Protein AF-A0A2V8NSU7-F1 (afdb_monomer)

Secondary structure (DSSP, 8-state):
-PPP--BB-TT-EEEEEEETTEEEEEEE-TTT--EEEE-HHHHHHHHT-BSSS-HHHHHHHHHHHHTS---HHHHHHHHHHHHHTT-BPPTT-SS--------S----TT----TT--THHHHHHHHHHHGGGGSHHHHHHHHHHHHHHHHHHHHTHHHHHHHHHHHTSGGGHHHHHHHHHHHHHHHHHHHHHHHHHTT-------------

Sequence (212 aa):
MAGFLPKLRSDLMVSRHETAHGSSFVIKEPGSGNFFRLGEAEHFIVQQFDGKTPIDIVRKRVEEKFEAELSKETLDAFIEQLQKRDLLESEGHKEKKTKRPQHRISGNLLYIRFKAIDPTRLFDRLSPRLGFFFTPSFVVLSASLILFAIGITVAYWNEFLMDLSRLYRLSAVPVFMMIVFLVVAAHECAHGLTCRHFNGEVHEIGFMLIYF

Mean predicted aligned error: 15.71 Å

pLDDT: mean 71.51, std 16.71, range [25.77, 95.62]

Structure (mmCIF, N/CA/C/O backbone):
data_AF-A0A2V8NSU7-F1
#
_entry.id   AF-A0A2V8NSU7-F1
#
loop_
_atom_site.group_PDB
_atom_site.id
_atom_site.type_symbol
_atom_site.label_atom_id
_atom_site.label_alt_id
_atom_site.label_comp_id
_atom_site.label_asym_id
_atom_site.label_entity_id
_atom_site.label_seq_id
_atom_site.pdbx_PDB_ins_code
_atom_site.Cartn_x
_atom_site.Cartn_y
_atom_site.Cartn_z
_atom_site.occupancy
_atom_site.B_iso_or_equiv
_atom_site.auth_seq_id
_atom_site.auth_comp_id
_atom_site.auth_asym_id
_atom_site.auth_atom_id
_atom_site.pdbx_PDB_model_num
ATOM 1 N N . MET A 1 1 ? -21.624 3.320 42.065 1.00 39.03 1 MET A N 1
ATOM 2 C CA . MET A 1 1 ? -20.433 3.672 41.267 1.00 39.03 1 MET A CA 1
ATOM 3 C C . MET A 1 1 ? -20.865 3.689 39.819 1.00 39.03 1 MET A C 1
ATOM 5 O O . MET A 1 1 ? -21.423 2.695 39.375 1.00 39.03 1 MET A O 1
ATOM 9 N N . ALA A 1 2 ? -20.780 4.847 39.165 1.00 42.88 2 ALA A N 1
ATOM 10 C CA . ALA A 1 2 ? -21.314 5.048 37.822 1.00 42.88 2 ALA A CA 1
ATOM 11 C C . ALA A 1 2 ? -20.645 4.065 36.853 1.00 42.88 2 ALA A C 1
ATOM 13 O O . ALA A 1 2 ? -19.422 4.052 36.740 1.00 42.88 2 ALA A O 1
ATOM 14 N N . GLY A 1 3 ? -21.444 3.197 36.228 1.00 58.88 3 GLY A N 1
ATOM 15 C CA . GLY A 1 3 ? -20.944 2.237 35.255 1.00 58.88 3 GLY A CA 1
ATOM 16 C C . GLY A 1 3 ? -20.351 2.995 34.078 1.00 58.88 3 GLY A C 1
ATOM 17 O O . GLY A 1 3 ? -21.039 3.806 33.466 1.00 58.88 3 GLY A O 1
ATOM 18 N N . PHE A 1 4 ? -19.074 2.766 33.789 1.00 71.25 4 PHE A N 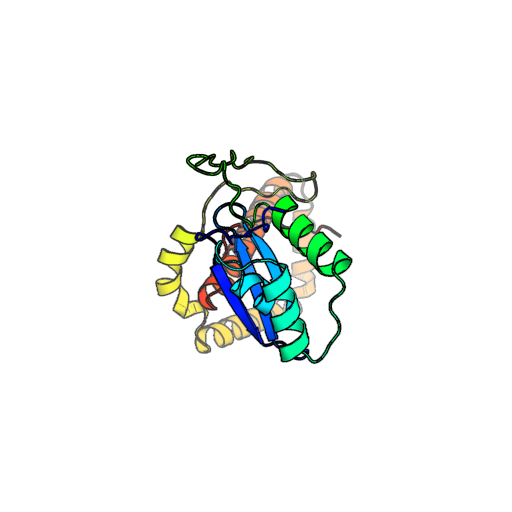1
ATOM 19 C CA . PHE A 1 4 ? -18.474 3.260 32.560 1.00 71.25 4 PHE A CA 1
ATOM 20 C C . PHE A 1 4 ? -19.164 2.556 31.385 1.00 71.25 4 PHE A C 1
ATOM 22 O O . PHE A 1 4 ? -19.176 1.324 31.319 1.00 71.25 4 PHE A O 1
ATOM 29 N N . LEU A 1 5 ? -19.790 3.346 30.511 1.00 78.12 5 LEU A N 1
ATOM 30 C CA . LEU A 1 5 ? -20.540 2.887 29.344 1.00 78.12 5 LEU A CA 1
ATOM 31 C C . LEU A 1 5 ? -19.738 3.233 28.083 1.00 78.12 5 LEU A C 1
ATOM 33 O O . LEU A 1 5 ? -19.965 4.285 27.481 1.00 78.12 5 LEU A O 1
ATOM 37 N N . PRO A 1 6 ? -18.757 2.402 27.691 1.00 79.25 6 PRO A N 1
ATOM 38 C CA . PRO A 1 6 ? -17.985 2.653 26.486 1.00 79.25 6 PRO A CA 1
ATOM 39 C C . PRO A 1 6 ? -18.889 2.572 25.258 1.00 79.25 6 PRO A C 1
ATOM 41 O O . PRO A 1 6 ? -19.675 1.633 25.102 1.00 79.25 6 PRO A O 1
ATOM 44 N N . LYS A 1 7 ? -18.734 3.539 24.357 1.00 82.31 7 LYS A N 1
ATOM 45 C CA . LYS A 1 7 ? -19.354 3.512 23.037 1.00 82.31 7 LYS A CA 1
ATOM 46 C C . LYS A 1 7 ? -18.279 3.589 21.967 1.00 82.31 7 LYS A C 1
ATOM 48 O O . LYS A 1 7 ? -17.451 4.497 21.990 1.00 82.31 7 LYS A O 1
ATOM 53 N N . LEU A 1 8 ? -18.273 2.638 21.041 1.00 83.44 8 LEU A N 1
ATOM 54 C CA . LEU A 1 8 ? -17.393 2.687 19.880 1.00 83.44 8 LEU A CA 1
ATOM 55 C C . LEU A 1 8 ? -17.844 3.810 18.938 1.00 83.44 8 LEU A C 1
ATOM 57 O O . LEU A 1 8 ? -19.044 3.996 18.721 1.00 83.44 8 LEU A O 1
ATOM 61 N N . ARG A 1 9 ? -16.891 4.545 18.358 1.00 79.81 9 ARG A N 1
ATOM 62 C CA . ARG A 1 9 ? -17.211 5.571 17.361 1.00 79.81 9 ARG A CA 1
ATOM 63 C C . ARG A 1 9 ? -17.914 4.970 16.145 1.00 79.81 9 ARG A C 1
ATOM 65 O O . ARG A 1 9 ? -17.460 3.986 15.565 1.00 79.81 9 ARG A O 1
ATOM 72 N N . SER A 1 10 ? -19.000 5.613 15.722 1.00 74.12 10 SER A N 1
ATOM 73 C CA . SER A 1 10 ? -19.838 5.143 14.613 1.00 74.12 10 SER A CA 1
ATOM 74 C C . SER A 1 10 ? -19.229 5.330 13.218 1.00 74.12 10 SER A C 1
ATOM 76 O O . SER A 1 10 ? -19.795 4.839 12.248 1.00 74.12 10 SER A O 1
ATOM 78 N N . ASP A 1 11 ? -18.134 6.083 13.083 1.00 71.88 11 ASP A N 1
ATOM 79 C CA . ASP A 1 11 ? -17.478 6.332 11.794 1.00 71.88 11 ASP A CA 1
ATOM 80 C C . ASP A 1 11 ? -16.455 5.252 11.406 1.00 71.88 11 ASP A C 1
ATOM 82 O O . ASP A 1 11 ? -15.994 5.227 10.268 1.00 71.88 11 ASP A O 1
ATOM 86 N N . LEU A 1 12 ? -16.115 4.336 12.314 1.00 78.12 12 LEU A N 1
ATOM 87 C CA . LEU A 1 12 ? -15.109 3.301 12.086 1.00 78.12 12 LEU A CA 1
ATOM 88 C C . LEU A 1 12 ? -15.605 2.206 11.127 1.00 78.12 12 LEU A C 1
ATOM 90 O O . LEU A 1 12 ? -16.712 1.688 11.262 1.00 78.12 12 LEU A O 1
ATOM 94 N N . MET A 1 13 ? -14.752 1.807 10.180 1.00 74.50 13 MET A N 1
ATOM 95 C CA . MET A 1 13 ? -15.027 0.687 9.273 1.00 74.50 13 MET A CA 1
ATOM 96 C C . MET A 1 13 ? -14.370 -0.585 9.806 1.00 74.50 13 MET A C 1
ATOM 98 O O . MET A 1 13 ? -13.163 -0.593 10.043 1.00 74.50 13 MET A O 1
ATOM 102 N N . VAL A 1 14 ? -15.137 -1.664 9.964 1.00 79.19 14 VAL A N 1
ATOM 103 C CA . VAL A 1 14 ? -14.635 -2.959 10.451 1.00 79.19 14 VAL A CA 1
ATOM 104 C C . VAL A 1 14 ? -14.672 -3.980 9.316 1.00 79.19 14 VAL A C 1
ATOM 106 O O . VAL A 1 14 ? -15.729 -4.222 8.739 1.00 79.19 14 VAL A O 1
ATOM 109 N N . SER A 1 15 ? -13.526 -4.586 9.003 1.00 78.06 15 SER A N 1
ATOM 110 C CA . SER A 1 15 ? -13.399 -5.657 8.006 1.00 78.06 15 SER A CA 1
ATOM 111 C C . SER A 1 15 ? -12.930 -6.954 8.660 1.00 78.06 15 SER A C 1
ATOM 113 O O . SER A 1 15 ? -12.034 -6.938 9.507 1.00 78.06 15 SER A O 1
ATOM 115 N N . ARG A 1 16 ? -13.504 -8.091 8.256 1.00 80.69 16 ARG A N 1
ATOM 116 C CA . ARG A 1 16 ? -13.070 -9.423 8.698 1.00 80.69 16 ARG A CA 1
ATOM 117 C C . ARG A 1 16 ? -12.041 -9.980 7.717 1.00 80.69 16 ARG A C 1
ATOM 119 O O . ARG A 1 16 ? -12.299 -10.043 6.522 1.00 80.69 16 ARG A O 1
ATOM 126 N N . HIS A 1 17 ? -10.896 -10.404 8.236 1.00 74.88 17 HIS A N 1
ATOM 127 C CA . HIS A 1 17 ? -9.813 -11.027 7.484 1.00 74.88 17 HIS A CA 1
ATOM 128 C C . HIS A 1 17 ? -9.572 -12.437 8.022 1.00 74.88 17 HIS A C 1
ATOM 130 O O . HIS A 1 17 ? -9.145 -12.621 9.167 1.00 74.88 17 HIS A O 1
ATOM 136 N N . GLU A 1 18 ? -9.834 -13.438 7.187 1.00 73.81 18 GLU A N 1
ATOM 137 C CA . GLU A 1 18 ? -9.479 -14.822 7.486 1.00 73.81 18 GLU A CA 1
ATOM 138 C C . GLU A 1 18 ? -7.995 -15.036 7.183 1.00 73.81 18 GLU A C 1
ATOM 140 O O . GLU A 1 18 ? -7.521 -14.807 6.072 1.00 73.81 18 GLU A O 1
ATOM 145 N N . THR A 1 19 ? -7.243 -15.433 8.205 1.00 65.06 19 THR A N 1
ATOM 146 C CA . THR A 1 19 ? -5.825 -15.784 8.096 1.00 65.06 19 THR A CA 1
ATOM 147 C C . THR A 1 19 ? -5.630 -17.256 8.438 1.00 65.06 19 THR A C 1
ATOM 149 O O . THR A 1 19 ? -6.430 -17.836 9.167 1.00 65.06 19 THR A O 1
ATOM 152 N N . ALA A 1 20 ? -4.523 -17.854 7.984 1.00 61.69 20 ALA A N 1
ATOM 153 C CA . ALA A 1 20 ? -4.171 -19.247 8.294 1.00 61.69 20 ALA A CA 1
ATOM 154 C C . ALA A 1 20 ? -4.070 -19.548 9.808 1.00 61.69 20 ALA A C 1
ATOM 156 O O . ALA A 1 20 ? -4.141 -20.702 10.213 1.00 61.69 20 ALA A O 1
ATOM 157 N N . HIS A 1 21 ? -3.930 -18.510 10.642 1.00 60.22 21 HIS A N 1
ATOM 158 C CA . HIS A 1 21 ? -3.861 -18.591 12.105 1.00 60.22 21 HIS A CA 1
ATOM 159 C C . HIS A 1 21 ? -5.169 -18.190 12.818 1.00 60.22 21 HIS A C 1
ATOM 161 O O . HIS A 1 21 ? -5.162 -18.020 14.033 1.00 60.22 21 HIS A O 1
ATOM 167 N N . GLY A 1 22 ? -6.276 -18.003 12.086 1.00 68.00 22 GLY A N 1
ATOM 168 C CA . GLY A 1 22 ? -7.586 -17.650 12.646 1.00 68.00 22 GLY A CA 1
ATOM 169 C C . GLY A 1 22 ? -8.220 -16.394 12.039 1.00 68.00 22 GLY A C 1
ATOM 170 O O . GLY A 1 22 ? -7.652 -15.730 11.163 1.00 68.00 22 GLY A O 1
ATOM 171 N N . SER A 1 23 ? -9.428 -16.072 12.511 1.00 75.69 23 SER A N 1
ATOM 172 C CA . SER A 1 23 ? -10.151 -14.850 12.135 1.00 75.69 23 SER A CA 1
ATOM 173 C C . SER A 1 23 ? -9.533 -13.634 12.823 1.00 75.69 23 SER A C 1
ATOM 175 O O . SER A 1 23 ? -9.429 -13.594 14.046 1.00 75.69 23 SER A O 1
ATOM 177 N N . SER A 1 24 ? -9.156 -12.620 12.047 1.00 80.25 24 SER A N 1
ATOM 178 C CA . SER A 1 24 ? -8.736 -11.322 12.579 1.00 80.25 24 SER A CA 1
ATOM 179 C C . SER A 1 24 ? -9.609 -10.204 12.025 1.00 80.25 24 SER A C 1
ATOM 181 O O . SER A 1 24 ? -10.045 -10.256 10.877 1.00 80.25 24 SER A O 1
ATOM 183 N N . PHE A 1 25 ? -9.890 -9.199 12.844 1.00 82.00 25 PHE A N 1
ATOM 184 C CA . PHE A 1 25 ? -10.727 -8.064 12.471 1.00 82.00 25 PHE A CA 1
ATOM 185 C C . PHE A 1 25 ? -9.857 -6.822 12.350 1.00 82.00 25 PHE A C 1
ATOM 187 O O . PHE A 1 25 ? -8.991 -6.584 13.185 1.00 82.00 25 PHE A O 1
ATOM 194 N N . VAL A 1 26 ? -10.051 -6.031 11.301 1.00 81.88 26 VAL A N 1
ATOM 195 C CA . VAL A 1 26 ? -9.296 -4.799 11.075 1.00 81.88 26 VAL A CA 1
ATOM 196 C C . VAL A 1 26 ? -10.255 -3.622 11.143 1.00 81.88 26 VAL A C 1
ATOM 198 O O . VAL A 1 26 ? -11.181 -3.525 10.339 1.00 81.88 26 VAL A O 1
ATOM 201 N N . ILE A 1 27 ? -10.025 -2.730 12.103 1.00 80.75 27 ILE A N 1
ATOM 202 C CA . ILE A 1 27 ? -10.714 -1.448 12.224 1.00 80.75 27 ILE A CA 1
ATOM 203 C C . ILE A 1 27 ? -9.900 -0.393 11.476 1.00 80.75 27 ILE A C 1
ATOM 205 O O . ILE A 1 27 ? -8.724 -0.177 11.777 1.00 80.75 27 ILE A O 1
ATOM 209 N N . LYS A 1 28 ? -10.529 0.275 10.511 1.00 74.06 28 LYS A N 1
ATOM 210 C CA . LYS A 1 28 ? -9.968 1.395 9.755 1.00 74.06 28 LYS A CA 1
ATOM 211 C C . LYS A 1 28 ? -10.593 2.699 10.247 1.00 74.06 28 LYS A C 1
ATOM 213 O O . LYS A 1 28 ? -11.814 2.859 10.204 1.00 74.06 28 LYS A O 1
ATOM 218 N N . GLU A 1 29 ? -9.752 3.637 10.679 1.00 74.25 29 GLU A N 1
ATOM 219 C CA . GLU A 1 29 ? -10.183 4.984 11.064 1.00 74.25 29 GLU A CA 1
ATOM 220 C C . GLU A 1 29 ? -10.258 5.899 9.820 1.00 74.25 29 GLU A C 1
ATOM 222 O O . GLU A 1 29 ? -9.239 6.114 9.143 1.00 74.25 29 GLU A O 1
ATOM 227 N N . PRO A 1 30 ? -11.431 6.475 9.492 1.00 58.72 30 PRO A N 1
ATOM 228 C CA . PRO A 1 30 ? -11.549 7.397 8.370 1.00 58.72 30 PRO A CA 1
ATOM 229 C C . PRO A 1 30 ? -10.772 8.693 8.631 1.00 58.72 30 PRO A C 1
ATOM 231 O O . PRO A 1 30 ? -10.989 9.392 9.616 1.00 58.72 30 PRO A O 1
ATOM 234 N N . GLY A 1 31 ? -9.878 9.057 7.712 1.00 59.25 31 GLY A N 1
ATOM 235 C CA . GLY A 1 31 ? -9.173 10.345 7.721 1.00 59.25 31 GLY A CA 1
ATOM 236 C C . GLY A 1 31 ? -7.756 10.326 8.305 1.00 59.25 31 GLY A C 1
ATOM 237 O O . GLY A 1 31 ? -6.924 11.102 7.828 1.00 59.25 31 GLY A O 1
ATOM 238 N N . SER A 1 32 ? -7.444 9.434 9.253 1.00 61.22 32 SER A N 1
ATOM 239 C CA . SER A 1 32 ? -6.067 9.228 9.738 1.00 61.22 32 SER A CA 1
ATOM 240 C C . SER A 1 32 ? -5.308 8.169 8.928 1.00 61.22 32 SER A C 1
ATOM 242 O O . SER A 1 32 ? -4.092 8.273 8.791 1.00 61.22 32 SER A O 1
ATOM 244 N N . GLY A 1 33 ? -6.023 7.190 8.354 1.00 60.19 33 GLY A N 1
ATOM 245 C CA . GLY A 1 33 ? -5.420 6.048 7.659 1.00 60.19 33 GLY A CA 1
ATOM 246 C C . GLY A 1 33 ? -4.830 4.998 8.605 1.00 60.19 33 GLY A C 1
ATOM 247 O O . GLY A 1 33 ? -4.114 4.109 8.153 1.00 60.19 33 GLY A O 1
ATOM 248 N N . ASN A 1 34 ? -5.111 5.091 9.908 1.00 67.19 34 ASN A N 1
ATOM 249 C CA . ASN A 1 34 ? -4.666 4.106 10.883 1.00 67.19 34 ASN A CA 1
ATOM 250 C C . ASN A 1 34 ? -5.504 2.827 10.785 1.00 67.19 34 ASN A C 1
ATOM 252 O O . ASN A 1 34 ? -6.733 2.871 10.681 1.00 67.19 34 ASN A O 1
ATOM 256 N N . PHE A 1 35 ? -4.816 1.691 10.881 1.00 74.88 35 PHE A N 1
ATOM 257 C CA . PHE A 1 35 ? -5.425 0.370 10.954 1.00 74.88 35 PHE A CA 1
ATOM 258 C C . PHE A 1 35 ? -5.161 -0.224 12.331 1.00 74.88 35 PHE A C 1
ATOM 260 O O . PHE A 1 35 ? -4.034 -0.193 12.831 1.00 74.88 35 PHE A O 1
ATOM 267 N N . PHE A 1 36 ? -6.199 -0.784 12.936 1.00 79.69 36 PHE A N 1
ATOM 268 C CA . PHE A 1 36 ? -6.091 -1.517 14.183 1.00 79.69 36 PHE A CA 1
ATOM 269 C C . PHE A 1 36 ? -6.538 -2.952 13.967 1.00 79.69 36 PHE A C 1
ATOM 271 O O . PHE A 1 36 ? -7.646 -3.191 13.496 1.00 79.69 36 PHE A O 1
ATOM 278 N N . ARG A 1 37 ? -5.658 -3.902 14.278 1.00 81.38 37 ARG A N 1
ATOM 279 C CA . ARG A 1 37 ? -5.965 -5.324 14.182 1.00 81.38 37 ARG A CA 1
ATOM 280 C C . ARG A 1 37 ? -6.437 -5.812 15.541 1.00 81.38 37 ARG A C 1
ATOM 282 O O . ARG A 1 37 ? -5.756 -5.590 16.533 1.00 81.38 37 ARG A O 1
ATOM 289 N N . LEU A 1 38 ? -7.573 -6.482 15.528 1.00 83.62 38 LEU A N 1
ATOM 290 C CA . LEU A 1 38 ? -8.210 -7.117 16.660 1.00 83.62 38 LEU A CA 1
ATOM 291 C C . LEU A 1 38 ? -8.237 -8.629 16.452 1.00 83.62 38 LEU A C 1
ATOM 293 O O . LEU A 1 38 ? -8.513 -9.119 15.348 1.00 83.62 38 LEU A O 1
ATOM 297 N N . GLY A 1 39 ? -7.984 -9.361 17.527 1.00 83.62 39 GLY A N 1
ATOM 298 C CA . GLY A 1 39 ? -8.333 -10.771 17.628 1.00 83.62 39 GLY A CA 1
ATOM 299 C C . GLY A 1 39 ? -9.845 -10.979 17.746 1.00 83.62 39 GLY A C 1
ATOM 300 O O . GLY A 1 39 ? -10.635 -10.037 17.830 1.00 83.62 39 GLY A O 1
ATOM 301 N N . GLU A 1 40 ? -10.263 -12.240 17.780 1.00 82.81 40 GLU A N 1
ATOM 302 C CA . GLU A 1 40 ? -11.678 -12.607 17.884 1.00 82.81 40 GLU A CA 1
ATOM 303 C C . GLU A 1 40 ? -12.308 -12.193 19.227 1.00 82.81 40 GLU A C 1
ATOM 305 O O . GLU A 1 40 ? -13.408 -11.635 19.246 1.00 82.81 40 GLU A O 1
ATOM 310 N N . ALA A 1 41 ? -11.590 -12.393 20.337 1.00 82.88 41 ALA A N 1
ATOM 311 C CA . ALA A 1 41 ? -12.038 -11.988 21.671 1.00 82.88 41 ALA A CA 1
ATOM 312 C C . ALA A 1 41 ? -12.150 -10.464 21.808 1.00 82.88 41 ALA A C 1
ATOM 314 O O . ALA A 1 41 ? -13.158 -9.946 22.287 1.00 82.88 41 ALA A O 1
ATOM 315 N N . GLU A 1 42 ? -11.153 -9.733 21.313 1.00 85.69 42 GLU A N 1
ATOM 316 C CA . GLU A 1 42 ? -11.137 -8.271 21.358 1.00 85.69 42 GLU A CA 1
ATOM 317 C C . GLU A 1 42 ? -12.242 -7.665 20.482 1.00 85.69 42 GLU A C 1
ATOM 319 O O . GLU A 1 42 ? -12.917 -6.719 20.887 1.00 85.69 42 GLU A O 1
ATOM 324 N N . HIS A 1 43 ? -12.486 -8.239 19.300 1.00 84.88 43 HIS A N 1
ATOM 325 C CA . HIS A 1 43 ? -13.604 -7.837 18.452 1.00 84.88 43 HIS A CA 1
ATOM 326 C C . HIS A 1 43 ? -14.954 -8.077 19.139 1.00 84.88 43 HIS A C 1
ATOM 328 O O . HIS A 1 43 ? -15.830 -7.217 19.075 1.00 84.88 43 HIS A O 1
ATOM 334 N N . PHE A 1 44 ? -15.119 -9.202 19.842 1.00 84.56 44 PHE A N 1
ATOM 335 C CA . PHE A 1 44 ? -16.343 -9.471 20.594 1.00 84.56 44 PHE A CA 1
ATOM 336 C C . PHE A 1 44 ? -16.576 -8.458 21.724 1.00 84.56 44 PHE A C 1
ATOM 338 O O . PHE A 1 44 ? -17.709 -8.023 21.911 1.00 84.56 44 PHE A O 1
ATOM 345 N N . ILE A 1 45 ? -15.520 -8.032 22.426 1.00 86.25 45 ILE A N 1
ATOM 346 C CA . ILE A 1 45 ? -15.593 -6.954 23.427 1.00 86.25 45 ILE A CA 1
ATOM 347 C C . ILE A 1 45 ? -16.066 -5.653 22.766 1.00 86.25 45 ILE A C 1
ATOM 349 O O . ILE A 1 45 ? -17.037 -5.042 23.210 1.00 86.25 45 ILE A O 1
ATOM 353 N N . VAL A 1 46 ? -15.415 -5.258 21.668 1.00 85.62 46 VAL A N 1
ATOM 354 C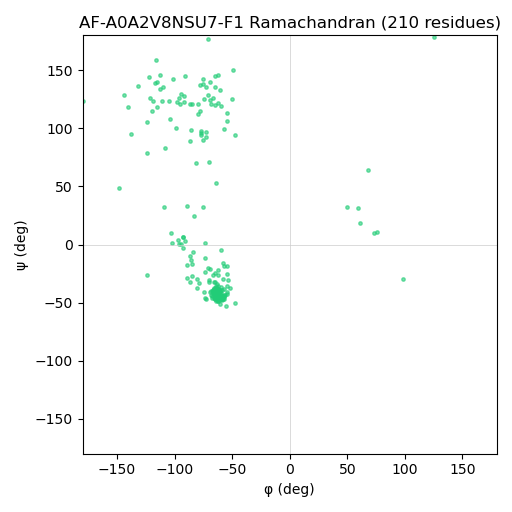 CA . VAL A 1 46 ? -15.705 -4.008 20.953 1.00 85.62 46 VAL A CA 1
ATOM 355 C C . VAL A 1 46 ? -17.132 -3.975 20.393 1.00 85.62 46 VAL A C 1
ATOM 357 O O . VAL A 1 46 ? -17.776 -2.928 20.431 1.00 85.62 46 VAL A O 1
ATOM 360 N N . GLN A 1 47 ? -17.672 -5.110 19.938 1.00 85.06 47 GLN A N 1
ATOM 361 C CA . GLN A 1 47 ? -19.064 -5.212 19.480 1.00 85.06 47 GLN A CA 1
ATOM 362 C C . GLN A 1 47 ? -20.100 -4.916 20.574 1.00 85.06 47 GLN A C 1
ATOM 364 O O . GLN A 1 47 ? -21.237 -4.575 20.253 1.00 85.06 47 GLN A O 1
ATOM 369 N N . GLN A 1 48 ? -19.731 -5.039 21.852 1.00 83.00 48 GLN A N 1
ATOM 370 C CA . GLN A 1 48 ? -20.620 -4.757 22.981 1.00 83.00 48 GLN A CA 1
ATOM 371 C C . GLN A 1 48 ? -20.511 -3.320 23.502 1.00 83.00 48 GLN A C 1
ATOM 373 O O . GLN A 1 48 ? -21.262 -2.941 24.398 1.00 83.00 48 GLN A O 1
ATOM 378 N N . PHE A 1 49 ? -19.607 -2.507 22.948 1.00 85.50 49 PHE A N 1
ATOM 379 C CA . PHE A 1 49 ? -19.443 -1.100 23.315 1.00 85.50 49 PHE A CA 1
ATOM 380 C C . PHE A 1 49 ? -20.479 -0.228 22.599 1.00 85.50 49 PHE A C 1
ATOM 382 O O . PHE A 1 49 ? -20.174 0.543 21.688 1.00 85.50 49 PHE A O 1
ATOM 389 N N . ASP A 1 50 ? -21.733 -0.374 23.020 1.00 79.88 50 ASP A N 1
ATOM 390 C CA . ASP A 1 50 ? -22.911 0.313 22.488 1.00 79.88 50 ASP A CA 1
ATOM 391 C C . ASP A 1 50 ? -23.304 1.576 23.281 1.00 79.88 50 ASP A C 1
ATOM 393 O O . ASP A 1 50 ? -24.288 2.243 22.947 1.00 79.88 50 ASP A O 1
ATOM 397 N N . GLY A 1 51 ? -22.551 1.918 24.333 1.00 78.88 51 GLY A N 1
ATOM 398 C CA . GLY A 1 51 ? -22.867 3.012 25.255 1.00 78.88 51 GLY A CA 1
ATOM 399 C C . GLY A 1 51 ? -24.022 2.717 26.217 1.00 78.88 51 GLY A C 1
ATOM 400 O O . GLY A 1 51 ? -24.493 3.627 26.892 1.00 78.88 51 GLY A O 1
ATOM 401 N N . LYS A 1 52 ? -24.504 1.469 26.283 1.0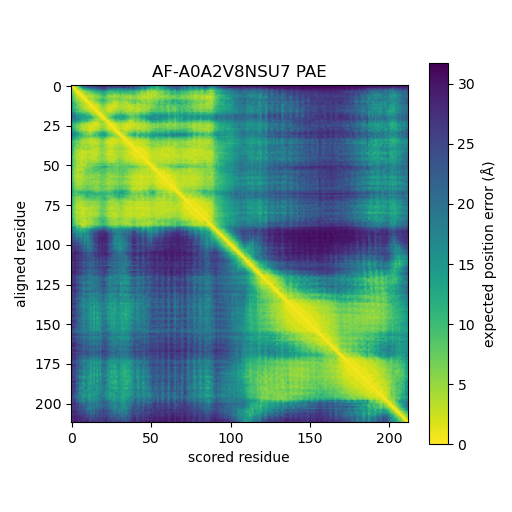0 80.25 52 LYS A N 1
ATOM 402 C CA . LYS A 1 52 ? -25.586 1.038 27.188 1.00 80.25 52 LYS A CA 1
ATOM 403 C C . LYS A 1 52 ? -25.175 -0.127 28.077 1.00 80.25 52 LYS A C 1
ATOM 405 O O . LYS A 1 52 ? -25.723 -0.277 29.167 1.00 80.25 52 LYS A O 1
ATOM 410 N N . THR A 1 53 ? -24.221 -0.936 27.630 1.00 80.88 53 THR A N 1
ATOM 411 C CA . THR A 1 53 ? -23.750 -2.114 28.356 1.00 80.88 53 THR A CA 1
ATOM 412 C C . THR A 1 53 ? -22.636 -1.739 29.347 1.00 80.88 53 THR A C 1
ATOM 414 O O . THR A 1 53 ? -21.588 -1.248 28.927 1.00 80.88 53 THR A O 1
ATOM 417 N N . PRO A 1 54 ? -22.811 -1.987 30.661 1.00 83.56 54 PRO A N 1
ATOM 418 C CA . PRO A 1 54 ? -21.748 -1.826 31.649 1.00 83.56 54 PRO A CA 1
ATOM 419 C C . PRO A 1 54 ? -20.600 -2.811 31.423 1.00 83.56 54 PRO A C 1
ATOM 421 O O . PRO A 1 54 ? -20.827 -3.978 31.095 1.00 83.56 54 PRO A O 1
ATOM 424 N N . ILE A 1 55 ? -19.377 -2.363 31.698 1.00 83.69 55 ILE A N 1
ATOM 425 C CA . ILE A 1 55 ? -18.149 -3.155 31.539 1.00 83.69 55 ILE A CA 1
ATOM 426 C C . ILE A 1 55 ? -18.177 -4.503 32.281 1.00 83.69 55 ILE A C 1
ATOM 428 O O . ILE A 1 55 ? -17.704 -5.506 31.752 1.00 83.69 55 ILE A O 1
ATOM 432 N N . ASP A 1 56 ? -18.805 -4.560 33.458 1.00 82.56 56 ASP A N 1
ATOM 433 C CA . ASP A 1 56 ? -18.921 -5.791 34.248 1.00 82.56 56 ASP A CA 1
ATOM 434 C C . ASP A 1 56 ? -19.777 -6.854 33.537 1.00 82.56 56 ASP A C 1
ATOM 436 O O . ASP A 1 56 ? -19.520 -8.051 33.656 1.00 82.56 56 ASP A O 1
ATOM 440 N N . ILE A 1 57 ? -20.784 -6.423 32.766 1.00 83.56 57 ILE A N 1
ATOM 441 C CA . ILE A 1 57 ? -21.612 -7.320 31.949 1.00 83.56 57 ILE A CA 1
ATOM 442 C C . ILE A 1 57 ? -20.829 -7.781 30.719 1.00 83.56 57 ILE A C 1
ATOM 444 O O . ILE A 1 57 ? -20.898 -8.957 30.365 1.00 83.56 57 ILE A O 1
ATOM 448 N N . VAL A 1 58 ? -20.068 -6.878 30.090 1.00 84.56 58 VAL A N 1
ATOM 449 C CA . VAL A 1 58 ? -19.212 -7.228 28.945 1.00 84.56 58 VAL A CA 1
ATOM 450 C C . VAL A 1 58 ? -18.208 -8.301 29.348 1.00 84.56 58 VAL A C 1
ATOM 452 O O . VAL A 1 58 ? -18.093 -9.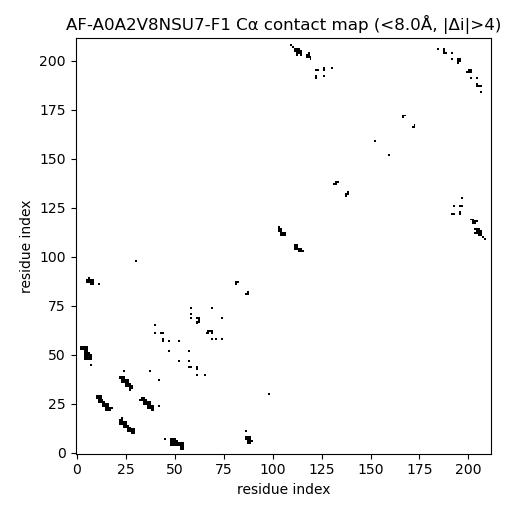314 28.665 1.00 84.56 58 VAL A O 1
ATOM 455 N N . ARG A 1 59 ? -17.550 -8.128 30.499 1.00 84.19 59 ARG A N 1
ATOM 456 C CA . ARG A 1 59 ? -16.605 -9.105 31.043 1.00 84.19 59 ARG A CA 1
ATOM 457 C C . ARG A 1 59 ? -17.241 -10.488 31.200 1.00 84.19 59 ARG A C 1
ATOM 459 O O . ARG A 1 59 ? -16.717 -11.444 30.640 1.00 84.19 59 ARG A O 1
ATOM 466 N N . LYS A 1 60 ? -18.392 -10.584 31.877 1.00 84.69 60 LYS A N 1
ATOM 467 C CA . LYS A 1 60 ? -19.096 -11.866 32.066 1.00 84.69 60 LYS A CA 1
ATOM 468 C C . LYS A 1 60 ? -19.435 -12.548 30.744 1.00 84.69 60 LYS A C 1
ATOM 470 O O . LYS A 1 60 ? -19.215 -13.741 30.593 1.00 84.69 60 LYS A O 1
ATOM 475 N N . ARG A 1 61 ? -19.917 -11.787 29.757 1.00 86.12 61 ARG A N 1
ATOM 476 C CA . ARG A 1 61 ? -20.252 -12.328 28.429 1.00 86.12 61 ARG A CA 1
ATOM 477 C C . ARG A 1 61 ? -19.028 -12.842 27.672 1.00 86.12 61 ARG A C 1
ATOM 479 O O . ARG A 1 61 ? -19.161 -13.751 26.859 1.00 86.12 61 ARG A O 1
ATOM 486 N N . VAL A 1 62 ? -17.860 -12.235 27.878 1.00 85.56 62 VAL A N 1
ATOM 487 C CA . VAL A 1 62 ? -16.601 -12.684 27.265 1.00 85.56 62 VAL A CA 1
ATOM 488 C C . VAL A 1 62 ? -16.120 -13.964 27.940 1.00 85.56 62 VAL A C 1
ATOM 490 O O . VAL A 1 62 ? -15.798 -14.916 27.235 1.00 85.56 62 VAL A O 1
ATOM 493 N N . GLU A 1 63 ? -16.145 -14.007 29.274 1.00 87.56 63 GLU A N 1
ATOM 494 C CA . GLU A 1 63 ? -15.795 -15.198 30.060 1.00 87.56 63 GLU A CA 1
ATOM 495 C C . GLU A 1 63 ? -16.696 -16.392 29.694 1.00 87.56 63 GLU A C 1
ATOM 497 O O . GLU A 1 63 ? -16.193 -17.482 29.440 1.00 87.56 63 GLU A O 1
ATOM 502 N N . GLU A 1 64 ? -18.011 -16.177 29.562 1.00 87.06 64 GLU A N 1
ATOM 503 C CA . GLU A 1 64 ? -18.973 -17.210 29.142 1.00 87.06 64 GLU A CA 1
ATOM 504 C C . GLU A 1 64 ? -18.746 -17.700 27.705 1.00 87.06 64 GLU A C 1
ATOM 506 O O . GLU A 1 64 ? -18.930 -18.879 27.421 1.00 87.06 64 GLU A O 1
ATOM 511 N N . LYS A 1 65 ? -18.369 -16.810 26.779 1.00 84.06 65 LYS A N 1
ATOM 512 C CA . LYS A 1 65 ? -18.227 -17.166 25.360 1.00 84.06 65 LYS A CA 1
ATOM 513 C C . LYS A 1 65 ? -16.904 -17.858 25.038 1.00 84.06 65 LYS A C 1
ATOM 515 O O . LYS A 1 65 ? -16.874 -18.713 24.157 1.00 84.06 65 LYS A O 1
ATOM 520 N N . PHE A 1 66 ? -15.816 -17.431 25.673 1.00 83.94 66 PHE A N 1
ATOM 521 C CA . PHE A 1 66 ? -14.469 -17.936 25.394 1.00 83.94 66 PHE A CA 1
ATOM 522 C C . PHE A 1 66 ? -13.978 -18.943 26.439 1.00 83.94 66 PHE A C 1
ATOM 524 O O . PHE A 1 66 ? -12.850 -19.412 26.314 1.00 83.94 66 PHE A O 1
ATOM 531 N N . GLU A 1 67 ? -14.803 -19.260 27.447 1.00 82.25 67 GLU A N 1
ATOM 532 C CA . GLU A 1 67 ? -14.483 -20.172 28.559 1.00 82.25 67 GLU A CA 1
ATOM 533 C C . GL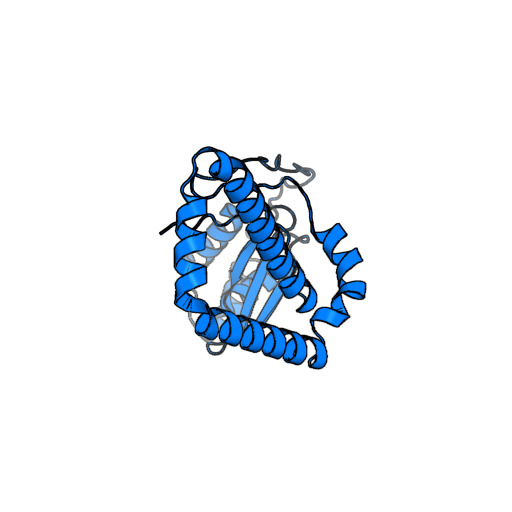U A 1 67 ? -13.133 -19.847 29.228 1.00 82.25 67 GLU A C 1
ATOM 535 O O . GLU A 1 67 ? -12.410 -20.722 29.700 1.00 82.25 67 GLU A O 1
ATOM 540 N N . ALA A 1 68 ? -12.775 -18.561 29.246 1.00 80.56 68 ALA A N 1
ATOM 541 C CA . ALA A 1 68 ? -11.485 -18.065 29.702 1.00 80.56 68 ALA A CA 1
ATOM 542 C C . ALA A 1 68 ? -11.683 -16.899 30.668 1.00 80.56 68 ALA A C 1
ATOM 544 O O . ALA A 1 68 ? -12.488 -16.003 30.416 1.00 80.56 68 ALA A O 1
ATOM 545 N N . GLU A 1 69 ? -10.923 -16.889 31.762 1.00 79.62 69 GLU A N 1
ATOM 546 C CA . GLU A 1 69 ? -10.972 -15.800 32.735 1.00 79.62 69 GLU A CA 1
ATOM 547 C C . GLU A 1 69 ? -10.386 -14.518 32.136 1.00 79.62 69 GLU A C 1
ATOM 549 O O . GLU A 1 69 ? -9.2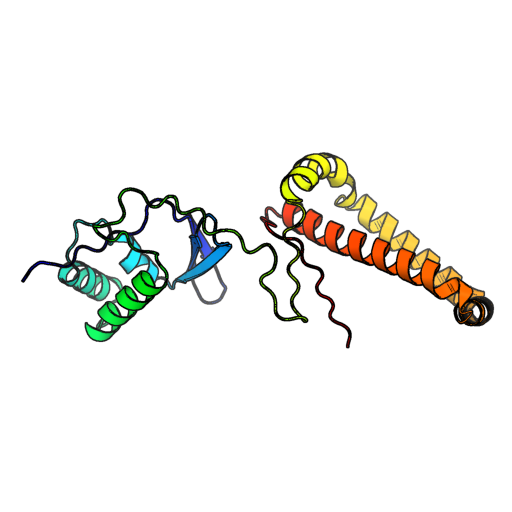36 -14.482 31.688 1.00 79.62 69 GLU A O 1
ATOM 554 N N . LEU A 1 70 ? -11.172 -13.440 32.154 1.00 80.56 70 LEU A N 1
ATOM 555 C CA . LEU A 1 70 ? -10.726 -12.123 31.725 1.00 80.56 70 LEU A CA 1
ATOM 556 C C . LEU A 1 70 ? -10.480 -11.260 32.961 1.00 80.56 70 LEU A C 1
ATOM 558 O O . LEU A 1 70 ? -11.419 -10.820 33.631 1.00 80.56 70 LEU A O 1
ATOM 562 N N . SER A 1 71 ? -9.207 -10.989 33.257 1.00 84.56 71 SER A N 1
ATOM 563 C CA . SER A 1 71 ? -8.863 -10.100 34.368 1.00 84.56 71 SER A CA 1
ATOM 564 C C . SER A 1 71 ? -9.415 -8.692 34.126 1.00 84.56 71 SER A C 1
ATOM 566 O O . SER A 1 71 ? -9.484 -8.207 32.988 1.00 84.56 71 SER A O 1
ATOM 568 N N . LYS A 1 72 ? -9.815 -8.020 35.209 1.00 82.62 72 LYS A N 1
ATOM 569 C CA . LYS A 1 72 ? -10.342 -6.655 35.123 1.00 82.62 72 LYS A CA 1
ATOM 570 C C . LYS A 1 72 ? -9.262 -5.701 34.611 1.00 82.62 72 LYS A C 1
ATOM 572 O O . LYS A 1 72 ? -9.541 -4.842 33.786 1.00 82.62 72 LYS A O 1
ATOM 577 N N . GLU A 1 73 ? -8.025 -5.929 35.030 1.00 83.00 73 GLU A N 1
ATOM 578 C CA . GLU A 1 73 ? -6.842 -5.169 34.649 1.00 83.00 73 GLU A CA 1
ATOM 579 C C . GLU A 1 73 ? -6.572 -5.267 33.142 1.00 83.00 73 GLU A C 1
ATOM 581 O O . GLU A 1 73 ? -6.270 -4.258 32.508 1.00 83.00 73 GLU A O 1
ATOM 586 N N . THR A 1 74 ? -6.722 -6.455 32.542 1.00 83.44 74 THR A N 1
ATOM 587 C CA . THR A 1 74 ? -6.579 -6.640 31.087 1.00 83.44 74 THR A CA 1
ATOM 588 C C . THR A 1 74 ? -7.663 -5.887 30.323 1.00 83.44 74 THR A C 1
ATOM 590 O O . THR A 1 74 ? -7.367 -5.246 29.313 1.00 83.44 74 THR A O 1
ATOM 593 N N . LEU A 1 75 ? -8.910 -5.938 30.800 1.00 84.50 75 LEU A N 1
ATOM 594 C CA . LEU A 1 75 ? -10.024 -5.245 30.157 1.00 84.50 75 LEU A CA 1
ATOM 595 C C . LEU A 1 75 ? -9.887 -3.719 30.271 1.00 84.50 75 LEU A C 1
ATOM 597 O O . LEU A 1 75 ? -10.066 -3.014 29.277 1.00 84.50 75 LEU A O 1
ATOM 601 N N . ASP A 1 76 ? -9.504 -3.219 31.444 1.00 85.06 76 ASP A N 1
ATOM 602 C CA . ASP A 1 76 ? -9.259 -1.795 31.682 1.00 85.06 76 ASP A CA 1
ATOM 603 C C . ASP A 1 76 ? -8.076 -1.293 30.833 1.00 85.06 76 ASP A C 1
ATOM 605 O O . ASP A 1 76 ? -8.187 -0.259 30.171 1.00 85.06 76 ASP A O 1
ATOM 609 N N . ALA A 1 77 ? -6.980 -2.060 30.749 1.00 85.19 77 ALA A N 1
ATOM 610 C CA . ALA A 1 77 ? -5.840 -1.739 29.888 1.00 85.19 77 ALA A CA 1
ATOM 611 C C . ALA A 1 77 ? -6.223 -1.716 28.399 1.00 85.19 77 ALA A C 1
ATOM 613 O O . ALA A 1 77 ? -5.772 -0.844 27.653 1.00 85.19 77 ALA A O 1
ATOM 614 N N . PHE A 1 78 ? -7.073 -2.645 27.953 1.00 85.31 78 PHE A N 1
ATOM 615 C CA . PHE A 1 78 ? -7.577 -2.664 26.580 1.00 85.31 78 PHE A CA 1
ATOM 616 C C . PHE A 1 78 ? -8.430 -1.425 26.276 1.00 85.31 78 PHE A C 1
ATOM 618 O O . PHE A 1 78 ? -8.235 -0.769 25.252 1.00 85.31 78 PHE A O 1
ATOM 625 N N . ILE A 1 79 ? -9.319 -1.034 27.191 1.00 84.56 79 ILE A N 1
ATOM 626 C CA . ILE A 1 79 ? -10.117 0.191 27.054 1.00 84.56 79 ILE A CA 1
ATOM 627 C C . ILE A 1 79 ? -9.222 1.427 27.020 1.00 84.56 79 ILE A C 1
ATOM 629 O O . ILE A 1 79 ? -9.418 2.291 26.165 1.00 84.56 79 ILE A O 1
ATOM 633 N N . GLU A 1 80 ? -8.211 1.504 27.883 1.00 83.94 80 GLU A N 1
ATOM 634 C CA . GLU A 1 80 ? -7.255 2.611 27.886 1.00 83.94 80 GLU A CA 1
ATOM 635 C C . GLU A 1 80 ? -6.501 2.705 26.547 1.00 83.94 80 GLU A C 1
ATOM 637 O O . GLU A 1 80 ? -6.300 3.801 26.017 1.00 83.94 80 GLU A O 1
ATOM 642 N N . GLN A 1 81 ? -6.134 1.568 25.942 1.00 83.62 81 GLN A N 1
ATOM 643 C CA . GLN A 1 81 ? -5.542 1.542 24.601 1.00 83.62 81 GLN A CA 1
ATOM 644 C C . GLN A 1 81 ? -6.502 2.072 23.530 1.00 83.62 81 GLN A C 1
ATOM 646 O O . GLN A 1 81 ? -6.072 2.833 22.659 1.00 83.62 81 GLN A O 1
ATOM 651 N N . LEU A 1 82 ? -7.788 1.713 23.591 1.00 83.75 82 LEU A N 1
ATOM 652 C CA . LEU A 1 82 ? -8.800 2.227 22.663 1.00 83.75 82 LEU A CA 1
ATOM 653 C C . LEU A 1 82 ? -9.037 3.734 22.851 1.00 83.75 82 LEU A C 1
ATOM 655 O O . LEU A 1 82 ? -9.156 4.455 21.860 1.00 83.75 82 LEU A O 1
ATOM 659 N N . GLN A 1 83 ? -9.042 4.229 24.093 1.00 81.88 83 GLN A N 1
ATOM 660 C CA . GLN A 1 83 ? -9.152 5.661 24.401 1.00 81.88 83 GLN A CA 1
ATOM 661 C C . GLN A 1 83 ? -7.932 6.446 23.909 1.00 81.88 83 GLN A C 1
ATOM 663 O O . GLN A 1 83 ? -8.088 7.469 23.247 1.00 81.88 83 GLN A O 1
ATOM 668 N N . LYS A 1 84 ? -6.711 5.950 24.161 1.00 79.25 84 LYS A N 1
ATOM 669 C CA . LYS A 1 84 ? -5.457 6.557 23.672 1.00 79.25 84 LYS A CA 1
ATOM 670 C C . LYS A 1 84 ? -5.416 6.670 22.148 1.00 79.25 84 LYS A C 1
ATOM 672 O O . LYS A 1 84 ? -4.770 7.572 21.616 1.00 79.25 84 LYS A O 1
ATOM 677 N N . ARG A 1 85 ? -6.090 5.753 21.452 1.00 74.31 85 ARG A N 1
ATOM 678 C CA . ARG A 1 85 ? -6.205 5.727 19.988 1.00 74.31 85 ARG A CA 1
ATOM 679 C C . ARG A 1 85 ? -7.446 6.444 19.453 1.00 74.31 85 ARG A C 1
ATOM 681 O O . ARG A 1 85 ? -7.667 6.390 18.251 1.00 74.31 85 ARG A O 1
ATOM 688 N N . ASP A 1 86 ? -8.208 7.126 20.310 1.00 76.38 86 ASP A N 1
ATOM 689 C CA . ASP A 1 86 ? -9.387 7.916 19.932 1.00 76.38 86 ASP A CA 1
ATOM 690 C C . ASP A 1 86 ? -10.483 7.077 19.239 1.00 76.38 86 ASP A C 1
ATOM 692 O O . ASP A 1 86 ? -11.193 7.563 18.361 1.00 76.38 86 ASP A O 1
ATOM 696 N N . LEU A 1 87 ? -10.602 5.789 19.600 1.00 81.00 87 LEU A N 1
ATOM 697 C CA . LEU A 1 87 ? -11.567 4.847 19.008 1.00 81.00 87 LEU A CA 1
ATOM 698 C C . LEU A 1 87 ? -12.924 4.827 19.739 1.00 81.00 87 LEU A C 1
ATOM 700 O O . LEU A 1 87 ? -13.916 4.360 19.178 1.00 81.00 87 LEU A O 1
ATOM 704 N N . LEU A 1 88 ? -12.987 5.341 20.971 1.00 81.00 88 LEU A N 1
ATOM 705 C CA . LEU A 1 88 ? -14.208 5.417 21.783 1.00 81.00 88 LEU A CA 1
ATOM 706 C C . LEU A 1 88 ? -14.805 6.830 21.755 1.00 81.00 88 LEU A C 1
ATOM 708 O O . LEU A 1 88 ? -14.078 7.820 21.791 1.00 81.00 88 LEU A O 1
ATOM 712 N N . GLU A 1 89 ? -16.133 6.934 21.729 1.00 74.19 89 GLU A N 1
ATOM 713 C CA . GLU A 1 89 ? -16.832 8.200 21.945 1.00 74.19 89 GLU A CA 1
ATOM 714 C C . GLU A 1 89 ? -16.644 8.637 23.405 1.00 74.19 89 GLU A C 1
ATOM 716 O O . GLU A 1 89 ? -17.020 7.930 24.338 1.00 74.19 89 GLU A O 1
ATOM 721 N N . SER A 1 90 ? -16.060 9.816 23.611 1.00 64.06 90 SER A N 1
ATOM 722 C CA . SER A 1 90 ? -16.039 10.484 24.915 1.00 64.06 90 SER A CA 1
ATOM 723 C C . SER A 1 90 ? -17.255 11.410 25.030 1.00 64.06 90 SER A C 1
ATOM 725 O O . SER A 1 90 ? -17.640 12.033 24.041 1.00 64.06 90 SER A O 1
ATOM 727 N N . GLU A 1 91 ? -17.853 11.557 26.218 1.00 51.47 91 GLU A N 1
ATOM 728 C CA . GLU A 1 91 ? -19.064 12.379 26.445 1.00 51.47 91 GLU A CA 1
ATOM 729 C C . GLU A 1 91 ? -18.905 13.879 26.093 1.00 51.47 91 GLU A C 1
ATOM 731 O O . GLU A 1 91 ? -19.875 14.634 26.090 1.00 51.47 91 GLU A O 1
ATOM 736 N N . GLY A 1 92 ? -17.703 14.325 25.715 1.00 46.81 92 GLY A N 1
ATOM 737 C CA . GLY A 1 92 ? -17.433 15.654 25.159 1.00 46.81 92 GLY A CA 1
ATOM 738 C C . GLY A 1 92 ? -17.356 15.730 23.627 1.00 46.81 92 GLY A C 1
ATOM 739 O O . GLY A 1 92 ? -17.049 16.795 23.098 1.00 46.81 92 GLY A O 1
ATOM 740 N N . HIS A 1 93 ? -17.603 14.641 22.890 1.00 46.88 93 HIS A N 1
ATOM 741 C CA . HIS A 1 93 ? -17.390 14.580 21.438 1.00 46.88 93 HIS A CA 1
ATOM 742 C C . HIS A 1 93 ? -18.607 15.019 20.599 1.00 46.88 93 HIS A C 1
ATOM 744 O O . HIS A 1 93 ? -18.806 14.557 19.478 1.00 46.88 93 HIS A O 1
ATOM 750 N N . LYS A 1 94 ? -19.408 15.976 21.085 1.00 40.16 94 LYS A N 1
ATOM 751 C CA . LYS A 1 94 ? -20.216 16.806 20.179 1.00 40.16 94 LYS A CA 1
ATOM 752 C C . LYS A 1 94 ? -19.278 17.853 19.574 1.00 40.16 94 LYS A C 1
ATOM 754 O O . LYS A 1 94 ? -18.731 18.684 20.282 1.00 40.16 94 LYS A O 1
ATOM 759 N N . GLU A 1 95 ? -19.072 17.776 18.263 1.00 41.31 95 GLU A N 1
ATOM 760 C CA . GLU A 1 95 ? -18.404 18.811 17.459 1.00 41.31 95 GLU A CA 1
ATOM 761 C C . GLU A 1 95 ? -16.903 19.041 17.702 1.00 41.31 95 GLU A C 1
ATOM 763 O O . GLU A 1 95 ? -16.441 20.146 17.963 1.00 41.31 95 GLU A O 1
ATOM 768 N N . LYS A 1 96 ? -16.082 18.032 17.409 1.00 39.72 96 LYS A N 1
ATOM 769 C CA . LYS A 1 96 ? -14.781 18.317 16.789 1.00 39.72 96 LYS A CA 1
ATOM 770 C C . LYS A 1 96 ? -14.655 17.537 15.493 1.00 39.72 96 LYS A C 1
ATOM 772 O O . LYS A 1 96 ? -13.914 16.570 15.388 1.00 39.72 96 LYS A O 1
ATOM 777 N N . LYS A 1 97 ? -15.303 18.064 14.445 1.00 40.81 97 LYS A N 1
ATOM 778 C CA . LYS A 1 97 ? -14.788 17.975 13.067 1.00 40.81 97 LYS A CA 1
ATOM 779 C C . LYS A 1 97 ? -13.461 18.742 12.979 1.00 40.81 97 LYS A C 1
ATOM 781 O O . LYS A 1 97 ? -13.290 19.628 12.147 1.00 40.81 97 LYS A O 1
ATOM 786 N N . THR A 1 98 ? -12.500 18.440 13.844 1.00 38.91 98 THR A N 1
ATOM 787 C CA . THR A 1 98 ? -11.126 18.832 13.596 1.00 38.91 98 THR A CA 1
ATOM 788 C C . THR A 1 98 ? -10.651 17.873 12.528 1.00 38.91 98 THR A C 1
ATOM 790 O O . THR A 1 98 ? -10.157 16.788 12.824 1.00 38.91 98 THR A O 1
ATOM 793 N N . LYS A 1 99 ? -10.841 18.273 11.265 1.00 42.56 99 LYS A N 1
ATOM 794 C CA . LYS A 1 99 ? -9.926 17.892 10.195 1.00 42.56 99 LYS A CA 1
ATOM 795 C C . LYS A 1 99 ? -8.539 18.166 10.767 1.00 42.56 99 LYS A C 1
ATOM 797 O O . LYS A 1 99 ? -8.114 19.321 10.774 1.00 42.56 99 LYS A O 1
ATOM 802 N N . ARG A 1 100 ? -7.890 17.155 11.361 1.00 40.41 100 ARG A N 1
ATOM 803 C CA . ARG A 1 100 ? -6.489 17.278 11.759 1.00 40.41 100 ARG A CA 1
ATOM 804 C C . ARG A 1 100 ? -5.801 17.798 10.501 1.00 40.41 100 ARG A C 1
ATOM 806 O O . ARG A 1 100 ? -6.041 17.212 9.439 1.00 40.41 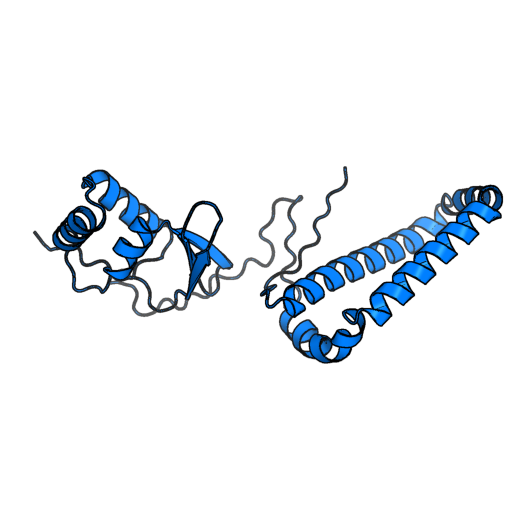100 ARG A O 1
ATOM 813 N N . PRO A 1 101 ? -5.075 18.928 10.557 1.00 37.66 101 PRO A N 1
ATOM 814 C CA . PRO A 1 101 ? -4.358 19.391 9.389 1.00 37.66 101 PRO A CA 1
ATOM 815 C C . PRO A 1 101 ? -3.490 18.213 8.971 1.00 37.66 101 PRO A C 1
ATOM 817 O O . PRO A 1 101 ? -2.650 17.756 9.746 1.00 37.66 101 PRO A O 1
ATOM 820 N N . GLN A 1 102 ? -3.784 17.637 7.803 1.00 43.53 102 GLN A N 1
ATOM 821 C CA . GLN A 1 102 ? -2.897 16.674 7.179 1.00 43.53 102 GLN A CA 1
ATOM 822 C C . GLN A 1 102 ? -1.587 17.428 7.038 1.00 43.53 102 GLN A C 1
ATOM 824 O O . GLN A 1 102 ? -1.453 18.275 6.154 1.00 43.53 102 GLN A O 1
ATOM 829 N N . HIS A 1 103 ? -0.657 17.192 7.961 1.00 39.50 103 HIS A N 1
ATOM 830 C CA . HIS A 1 103 ? 0.709 17.629 7.794 1.00 39.50 103 HIS A CA 1
ATOM 831 C C . HIS A 1 103 ? 1.131 17.048 6.448 1.00 39.50 103 HIS A C 1
ATOM 833 O O . HIS A 1 103 ? 1.279 15.837 6.302 1.00 39.50 103 HIS A O 1
ATOM 839 N N . ARG A 1 104 ? 1.236 17.922 5.439 1.00 42.16 104 ARG A N 1
ATOM 840 C CA . ARG A 1 104 ? 1.642 17.569 4.070 1.00 42.16 104 ARG A CA 1
ATOM 841 C C . ARG A 1 104 ? 3.019 16.910 4.039 1.00 42.16 104 ARG A C 1
ATOM 843 O O . ARG A 1 104 ? 3.387 16.322 3.032 1.00 42.16 104 ARG A O 1
ATOM 850 N N . ILE A 1 105 ? 3.762 17.040 5.134 1.00 43.38 105 ILE A N 1
ATOM 851 C CA . ILE A 1 105 ? 5.093 16.510 5.337 1.00 43.38 105 ILE A CA 1
ATOM 852 C C . ILE A 1 105 ? 5.107 15.944 6.758 1.00 43.38 105 ILE A C 1
ATOM 854 O O . ILE A 1 105 ? 5.262 16.668 7.740 1.00 43.38 105 ILE A O 1
ATOM 858 N N . SER A 1 106 ? 4.859 14.645 6.867 1.00 39.56 106 SER A N 1
ATOM 859 C CA . SER A 1 106 ? 5.187 13.853 8.046 1.00 39.56 106 SER A CA 1
ATOM 860 C C . SER A 1 106 ? 6.054 12.712 7.545 1.00 39.56 106 SER A C 1
ATOM 862 O O . SER A 1 106 ? 5.582 11.815 6.847 1.00 39.56 106 SER A O 1
ATOM 864 N N . GLY A 1 107 ? 7.348 12.819 7.818 1.00 38.88 107 GLY A N 1
ATOM 865 C CA . GLY A 1 107 ? 8.332 11.867 7.347 1.00 38.88 107 GLY A CA 1
ATOM 866 C C . GLY A 1 107 ? 9.720 12.250 7.821 1.00 38.88 107 GLY A C 1
ATOM 867 O O . GLY A 1 107 ? 10.185 13.354 7.549 1.00 38.88 107 GLY A O 1
ATOM 868 N N . ASN A 1 108 ? 10.377 11.321 8.516 1.00 39.56 108 ASN A N 1
ATOM 869 C CA . ASN A 1 108 ? 11.835 11.277 8.604 1.00 39.56 108 ASN A CA 1
ATOM 870 C C . ASN A 1 108 ? 12.400 11.392 7.175 1.00 39.56 108 ASN A C 1
ATOM 872 O O . ASN A 1 108 ? 11.744 10.940 6.241 1.00 39.56 108 ASN A O 1
ATOM 876 N N . LEU A 1 109 ? 13.594 11.953 6.971 1.00 41.28 109 LEU A N 1
ATOM 877 C CA . LEU A 1 109 ? 14.171 12.180 5.628 1.00 41.28 109 LEU A CA 1
ATOM 878 C C . LEU A 1 109 ? 14.240 10.905 4.745 1.00 41.28 109 LEU A C 1
ATOM 880 O O . LEU A 1 109 ? 14.325 10.997 3.528 1.00 41.28 109 LEU A O 1
ATOM 884 N N . LEU A 1 110 ? 14.145 9.724 5.369 1.00 39.72 110 LEU A N 1
ATOM 885 C CA . LEU A 1 110 ? 14.098 8.387 4.758 1.00 39.72 110 LEU A CA 1
ATOM 886 C C . LEU A 1 110 ? 12.669 7.878 4.450 1.00 39.72 110 LEU A C 1
ATOM 888 O O . LEU A 1 110 ? 12.484 6.738 4.044 1.00 39.72 110 LEU A O 1
ATOM 892 N N . TYR A 1 111 ? 11.645 8.695 4.697 1.00 41.88 111 TYR A N 1
ATOM 893 C CA . TYR A 1 111 ? 10.221 8.363 4.600 1.00 41.88 111 TYR A CA 1
ATOM 894 C C . TYR A 1 111 ? 9.418 9.600 4.174 1.00 41.88 111 TYR A C 1
ATOM 896 O O . TYR A 1 111 ? 8.423 9.971 4.800 1.00 41.88 111 TYR A O 1
ATOM 904 N N . ILE A 1 112 ? 9.863 10.295 3.124 1.00 42.81 112 ILE A N 1
ATOM 905 C CA . ILE A 1 112 ? 9.143 11.469 2.622 1.00 42.81 112 ILE A CA 1
ATOM 906 C C . ILE A 1 112 ? 7.873 10.996 1.902 1.00 42.81 112 ILE A C 1
ATOM 908 O O . ILE A 1 112 ? 7.862 10.677 0.715 1.00 42.81 112 ILE A O 1
ATOM 912 N N . ARG A 1 113 ? 6.777 10.940 2.663 1.00 48.12 113 ARG A N 1
ATOM 913 C CA . ARG A 1 113 ? 5.425 10.651 2.178 1.00 48.12 113 ARG A CA 1
ATOM 914 C C . ARG A 1 113 ? 4.872 11.901 1.496 1.00 48.12 113 ARG A C 1
ATOM 916 O O . ARG A 1 113 ? 4.355 12.800 2.158 1.00 48.12 113 ARG A O 1
ATOM 923 N N . PHE A 1 114 ? 4.995 11.987 0.174 1.00 45.75 114 PHE A N 1
ATOM 924 C CA . PHE A 1 114 ? 4.405 13.088 -0.583 1.00 45.75 114 PHE A CA 1
ATOM 925 C C . PHE A 1 114 ? 2.898 12.885 -0.746 1.00 45.75 114 PHE A C 1
ATOM 927 O O . PHE A 1 114 ? 2.425 12.246 -1.679 1.00 45.75 114 PHE A O 1
ATOM 934 N N . LYS A 1 115 ? 2.119 13.533 0.122 1.00 46.06 115 LYS A N 1
ATOM 935 C CA . LYS A 1 115 ? 0.652 13.621 0.020 1.00 46.06 115 LYS A CA 1
ATOM 936 C C . LYS A 1 115 ? 0.180 14.610 -1.059 1.00 46.06 115 LYS A C 1
ATOM 938 O O . LYS A 1 115 ? -0.801 15.328 -0.873 1.00 46.06 115 LYS A O 1
ATOM 943 N N . ALA A 1 116 ? 0.945 14.753 -2.141 1.00 43.38 116 ALA A N 1
ATOM 944 C CA . ALA A 1 116 ? 0.801 15.866 -3.077 1.00 43.38 116 ALA A CA 1
ATOM 945 C C . ALA A 1 116 ? -0.349 15.667 -4.075 1.00 43.38 116 ALA A C 1
ATOM 947 O O . ALA A 1 116 ? -0.945 16.649 -4.513 1.00 43.38 116 ALA A O 1
ATOM 948 N N . ILE A 1 117 ? -0.678 14.422 -4.423 1.00 46.66 117 ILE A N 1
ATOM 949 C CA . ILE A 1 117 ? -1.683 14.102 -5.438 1.00 46.66 117 ILE A CA 1
ATOM 950 C C . ILE A 1 117 ? -2.467 12.892 -4.941 1.00 46.66 117 ILE A C 1
ATOM 952 O O . ILE A 1 117 ? -1.869 11.846 -4.734 1.00 46.66 117 ILE A O 1
ATOM 956 N N . ASP A 1 118 ? -3.778 13.045 -4.736 1.00 53.59 118 ASP A N 1
ATOM 957 C CA . ASP A 1 118 ? -4.703 11.928 -4.510 1.00 53.59 118 ASP A CA 1
ATOM 958 C C . ASP A 1 118 ? -4.886 11.195 -5.851 1.00 53.59 118 ASP A C 1
ATOM 960 O O . ASP A 1 118 ? -5.645 11.655 -6.717 1.00 53.59 118 ASP A O 1
ATOM 964 N N . PRO A 1 119 ? -4.145 10.104 -6.088 1.00 55.09 119 PRO A N 1
ATOM 965 C CA . PRO A 1 119 ? -4.082 9.473 -7.394 1.00 55.09 119 PRO A CA 1
ATOM 966 C C . PRO A 1 119 ? -5.259 8.517 -7.590 1.00 55.09 119 PRO A C 1
ATOM 968 O O . PRO A 1 119 ? -5.487 8.050 -8.703 1.00 55.09 119 PRO A O 1
ATOM 971 N N . THR A 1 120 ? -6.062 8.292 -6.545 1.00 57.38 120 THR A N 1
ATOM 972 C CA . THR A 1 120 ? -7.237 7.421 -6.539 1.00 57.38 120 THR A CA 1
ATOM 973 C C . THR A 1 120 ? -8.201 7.808 -7.651 1.00 57.38 120 THR A C 1
ATOM 975 O O . THR A 1 120 ? -8.646 6.958 -8.407 1.00 57.38 120 THR A O 1
ATOM 978 N N . ARG A 1 121 ? -8.436 9.111 -7.860 1.00 60.34 121 ARG A N 1
ATOM 979 C CA . ARG A 1 121 ? -9.325 9.599 -8.933 1.00 60.34 121 ARG A CA 1
ATOM 980 C C . ARG A 1 121 ? -8.756 9.401 -10.336 1.00 60.34 121 ARG A C 1
ATOM 982 O O . ARG A 1 121 ? -9.519 9.241 -11.288 1.00 60.34 121 ARG A O 1
ATOM 989 N N . LEU A 1 122 ? -7.433 9.471 -10.477 1.00 62.06 122 LEU A N 1
ATOM 990 C CA . LEU A 1 122 ? -6.752 9.239 -11.747 1.00 62.06 122 LEU A CA 1
ATOM 991 C C . LEU A 1 122 ? -6.783 7.741 -12.073 1.00 62.06 122 LEU A C 1
ATOM 993 O O . LEU A 1 122 ? -7.205 7.365 -13.165 1.00 62.06 122 LEU A O 1
ATOM 997 N N . PHE A 1 123 ? -6.450 6.896 -11.097 1.00 63.25 123 PHE A N 1
ATOM 998 C CA . PHE A 1 123 ? -6.528 5.445 -11.216 1.00 63.25 123 PHE A CA 1
ATOM 999 C C . PHE A 1 123 ? -7.954 4.947 -11.429 1.00 63.25 123 PHE A C 1
ATOM 1001 O O . PHE A 1 123 ? -8.142 4.076 -12.263 1.00 63.25 123 PHE A O 1
ATOM 1008 N N . ASP A 1 124 ? -8.969 5.537 -10.802 1.00 63.75 124 ASP A N 1
ATOM 1009 C CA . ASP A 1 124 ? -10.372 5.162 -11.025 1.00 63.75 124 ASP A CA 1
ATOM 1010 C C . ASP A 1 124 ? -10.835 5.428 -12.459 1.00 63.75 124 ASP A C 1
ATOM 1012 O O . ASP A 1 124 ? -11.618 4.663 -13.018 1.00 63.75 124 ASP A O 1
ATOM 1016 N N . ARG A 1 125 ? -10.316 6.486 -13.094 1.00 66.94 125 ARG A N 1
ATOM 1017 C CA . ARG A 1 125 ? -10.607 6.788 -14.505 1.00 66.94 125 ARG A CA 1
ATOM 1018 C C . ARG A 1 125 ? -9.802 5.930 -15.476 1.00 66.94 125 ARG A C 1
ATOM 1020 O O . ARG A 1 125 ? -10.283 5.641 -16.570 1.00 66.94 125 ARG A O 1
ATOM 1027 N N . LEU A 1 126 ? -8.573 5.572 -15.109 1.00 66.25 126 LEU A N 1
ATOM 1028 C CA . LEU A 1 126 ? -7.660 4.806 -15.958 1.00 66.25 126 LEU A CA 1
ATOM 1029 C C . LEU A 1 126 ? -7.864 3.295 -15.833 1.00 66.25 126 LEU A C 1
ATOM 1031 O O . LEU A 1 126 ? -7.738 2.607 -16.836 1.00 66.25 126 LEU A O 1
ATOM 1035 N N . SER A 1 127 ? -8.260 2.787 -14.667 1.00 64.69 127 SER A N 1
ATOM 1036 C CA . SER A 1 127 ? -8.518 1.368 -14.392 1.00 64.69 127 SER A CA 1
ATOM 1037 C C . SER A 1 127 ? -9.386 0.681 -15.460 1.00 64.69 127 SER A C 1
ATOM 1039 O O . SER A 1 127 ? -8.923 -0.309 -16.031 1.00 64.69 127 SER A O 1
ATOM 1041 N N . PRO A 1 128 ? -10.561 1.215 -15.867 1.00 65.88 128 PRO A N 1
ATOM 1042 C CA . PRO A 1 128 ? -11.369 0.565 -16.903 1.00 65.88 128 PRO A CA 1
ATOM 1043 C C . PRO A 1 128 ? -10.705 0.566 -18.289 1.00 65.88 128 PRO A C 1
ATOM 1045 O O . PRO A 1 128 ? -10.972 -0.319 -19.094 1.00 65.88 128 PRO A O 1
ATOM 1048 N N . ARG A 1 129 ? -9.822 1.531 -18.585 1.00 66.62 129 ARG A N 1
ATOM 1049 C CA . ARG A 1 129 ? -9.080 1.594 -19.860 1.00 66.62 129 ARG A CA 1
ATOM 1050 C C . ARG A 1 129 ? -7.809 0.749 -19.842 1.00 66.62 129 ARG A C 1
ATOM 1052 O O . ARG A 1 129 ? -7.361 0.299 -20.890 1.00 66.62 129 ARG A O 1
ATOM 1059 N N . LEU A 1 130 ? -7.238 0.538 -18.660 1.00 68.81 130 LEU A N 1
ATOM 1060 C CA . LEU A 1 130 ? -6.006 -0.213 -18.457 1.00 68.81 130 LEU A CA 1
ATOM 1061 C C . LEU A 1 130 ? -6.252 -1.687 -18.108 1.00 68.81 130 LEU A C 1
ATOM 1063 O O . LEU A 1 130 ? -5.291 -2.440 -18.001 1.00 68.81 130 LEU A O 1
ATOM 1067 N N . GLY A 1 131 ? -7.510 -2.139 -18.027 1.00 66.25 131 GLY A N 1
ATOM 1068 C CA . GLY A 1 131 ? -7.850 -3.563 -17.892 1.00 66.25 131 GLY A CA 1
ATOM 1069 C C . GLY A 1 131 ? -7.235 -4.452 -18.985 1.00 66.25 131 GLY A C 1
ATOM 1070 O O . GLY A 1 131 ? -6.938 -5.618 -18.741 1.00 66.25 131 GLY A O 1
ATOM 1071 N N . PHE A 1 132 ? -6.940 -3.886 -20.162 1.00 74.12 132 PHE A N 1
ATOM 1072 C CA . PHE A 1 132 ? -6.211 -4.570 -21.235 1.00 74.12 132 PHE A CA 1
ATOM 1073 C C . PHE A 1 132 ? -4.800 -5.026 -20.816 1.00 74.12 132 PHE A C 1
ATOM 1075 O O . PHE A 1 132 ? -4.386 -6.123 -21.183 1.00 74.12 132 PHE A O 1
ATOM 1082 N N . PHE A 1 133 ? -4.089 -4.246 -19.990 1.00 73.00 133 PHE A N 1
ATOM 1083 C CA . PHE A 1 133 ? -2.745 -4.600 -19.507 1.00 73.00 133 PHE A CA 1
ATOM 1084 C C . PHE A 1 133 ? -2.748 -5.844 -18.608 1.00 73.00 133 PHE A C 1
ATOM 1086 O O . PHE A 1 133 ? -1.747 -6.548 -18.524 1.00 73.00 133 PHE A O 1
ATOM 1093 N N . PHE A 1 134 ? -3.880 -6.146 -17.970 1.00 69.88 134 PHE A N 1
ATOM 1094 C CA . PHE A 1 134 ? -4.044 -7.309 -17.096 1.00 69.88 134 PHE A CA 1
ATOM 1095 C C . PHE A 1 134 ? -4.603 -8.538 -17.834 1.00 69.88 134 PHE A C 1
ATOM 1097 O O . PHE A 1 134 ? -4.896 -9.559 -17.216 1.00 69.88 134 PHE A O 1
ATOM 1104 N N . THR A 1 135 ? -4.745 -8.473 -19.162 1.00 81.38 135 THR A N 1
ATOM 1105 C CA . THR A 1 135 ? -5.195 -9.617 -19.967 1.00 81.38 135 THR A CA 1
ATOM 1106 C C . THR A 1 135 ? -4.037 -10.611 -20.164 1.00 81.38 135 THR A C 1
ATOM 1108 O O . THR A 1 135 ? -2.931 -10.177 -20.495 1.00 81.38 135 THR A O 1
ATOM 1111 N N . PRO A 1 136 ? -4.253 -11.940 -20.056 1.00 83.50 136 PRO A N 1
ATOM 1112 C CA . PRO A 1 136 ? -3.196 -12.943 -20.241 1.00 83.50 136 PRO A CA 1
ATOM 1113 C C . PRO A 1 136 ? -2.414 -12.791 -21.553 1.00 83.50 136 PRO A C 1
ATOM 1115 O O . PRO A 1 136 ? -1.195 -12.933 -21.570 1.00 83.50 136 PRO A O 1
ATOM 1118 N N . SER A 1 137 ? -3.094 -12.421 -22.642 1.00 86.19 137 SER A N 1
ATOM 1119 C CA . SER A 1 137 ? -2.469 -12.165 -23.945 1.00 86.19 137 SER A CA 1
ATOM 1120 C C . SER A 1 137 ? -1.455 -11.021 -23.907 1.00 86.19 137 SER A C 1
ATOM 1122 O O . SER A 1 137 ? -0.402 -11.118 -24.534 1.00 86.19 137 SER A O 1
ATOM 1124 N N . PHE A 1 138 ? -1.747 -9.952 -23.159 1.00 86.06 138 PHE A N 1
ATOM 1125 C CA . PHE A 1 138 ? -0.825 -8.830 -22.997 1.00 86.06 138 PHE A CA 1
ATOM 1126 C C . PHE A 1 138 ? 0.412 -9.263 -22.208 1.00 86.06 138 PHE A C 1
ATOM 1128 O O . PHE A 1 138 ? 1.529 -8.990 -22.632 1.00 86.06 138 PHE A O 1
ATOM 1135 N N . VAL A 1 139 ? 0.225 -10.022 -21.124 1.00 85.06 139 VAL A N 1
ATOM 1136 C CA . VAL A 1 139 ? 1.330 -10.550 -20.308 1.00 85.06 139 VAL A CA 1
ATOM 1137 C C . VAL A 1 139 ? 2.250 -11.455 -21.131 1.00 85.06 139 VAL A C 1
ATOM 1139 O O . VAL A 1 139 ? 3.468 -11.290 -21.082 1.00 85.06 139 VAL A O 1
ATOM 1142 N N . VAL A 1 140 ? 1.692 -12.369 -21.932 1.00 90.31 140 VAL A N 1
ATOM 1143 C CA . VAL A 1 140 ? 2.479 -13.255 -22.810 1.00 90.31 140 VAL A CA 1
ATOM 1144 C C . VAL A 1 140 ? 3.230 -12.456 -23.876 1.00 90.31 140 VAL A C 1
ATOM 1146 O O . VAL A 1 140 ? 4.408 -12.723 -24.121 1.00 90.31 140 VAL A O 1
ATOM 1149 N N . LEU A 1 141 ? 2.591 -11.451 -24.480 1.00 92.69 141 LEU A N 1
ATOM 1150 C CA . LEU A 1 141 ? 3.239 -10.577 -25.459 1.00 92.69 141 LEU A CA 1
ATOM 1151 C C . LEU A 1 141 ? 4.385 -9.776 -24.824 1.00 92.69 141 LEU A C 1
ATOM 1153 O O . LEU A 1 141 ? 5.482 -9.738 -25.378 1.00 92.69 141 LEU A O 1
ATOM 1157 N N . SER A 1 142 ? 4.163 -9.179 -23.650 1.00 88.19 142 SER A N 1
ATOM 1158 C CA . SER A 1 142 ? 5.194 -8.456 -22.901 1.00 88.19 142 SER A CA 1
ATOM 1159 C C . SER A 1 142 ? 6.357 -9.366 -22.514 1.00 88.19 142 SER A C 1
ATOM 1161 O O . SER A 1 142 ? 7.506 -8.999 -22.739 1.00 88.19 142 SER A O 1
ATOM 1163 N N . ALA A 1 143 ? 6.080 -10.567 -21.999 1.00 90.56 143 ALA A N 1
ATOM 1164 C CA . ALA A 1 143 ? 7.112 -11.548 -21.674 1.00 90.56 143 ALA A CA 1
ATOM 1165 C C 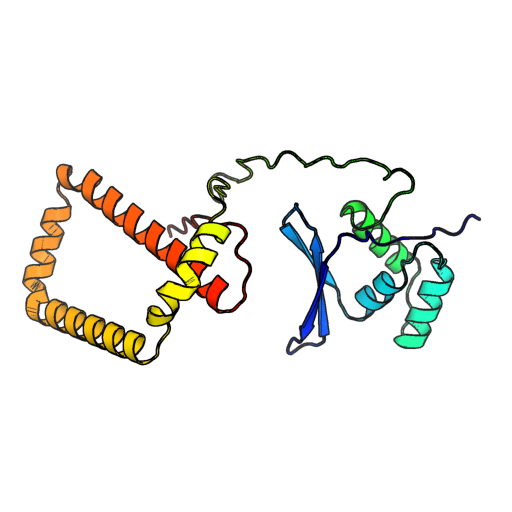. ALA A 1 143 ? 7.928 -11.938 -22.916 1.00 90.56 143 ALA A C 1
ATOM 1167 O O . ALA A 1 143 ? 9.156 -11.967 -22.864 1.00 90.56 143 ALA A O 1
ATOM 1168 N N . SER A 1 144 ? 7.260 -12.160 -24.051 1.00 93.62 144 SER A N 1
ATOM 1169 C CA . SER A 1 144 ? 7.919 -12.489 -25.320 1.00 93.62 144 SER A CA 1
ATOM 1170 C C . SER A 1 144 ? 8.827 -11.355 -25.804 1.00 93.62 144 SER A C 1
ATOM 1172 O O . SER A 1 144 ? 9.958 -11.605 -26.212 1.00 93.62 144 SER A O 1
ATOM 1174 N N . LEU A 1 145 ? 8.370 -10.102 -25.704 1.00 94.69 145 LEU A N 1
ATOM 1175 C CA . LEU A 1 145 ? 9.171 -8.923 -26.046 1.00 94.69 145 LEU A CA 1
ATOM 1176 C C . LEU A 1 145 ? 10.380 -8.751 -25.118 1.00 94.69 145 LEU A C 1
ATOM 1178 O O . LEU A 1 145 ? 11.464 -8.432 -25.598 1.00 94.69 145 LEU A O 1
ATOM 1182 N N . ILE A 1 146 ? 10.220 -8.993 -23.813 1.00 92.88 146 ILE A N 1
ATOM 1183 C CA . ILE A 1 146 ? 11.325 -8.945 -22.845 1.00 92.88 146 ILE A CA 1
ATOM 1184 C C . ILE A 1 146 ? 12.370 -10.012 -23.182 1.00 92.88 146 ILE A C 1
ATOM 1186 O O . ILE A 1 146 ? 13.556 -9.699 -23.254 1.00 92.88 146 ILE A O 1
ATOM 1190 N N . LEU A 1 147 ? 11.946 -11.252 -23.439 1.00 94.62 147 LEU A N 1
ATOM 1191 C CA . LEU A 1 147 ? 12.852 -12.335 -23.831 1.00 94.62 147 LEU A CA 1
ATOM 1192 C C . LEU A 1 147 ? 13.582 -12.022 -25.140 1.00 94.62 147 LEU A C 1
ATOM 1194 O O . LEU A 1 147 ? 14.783 -12.261 -25.246 1.00 94.62 147 LEU A O 1
ATOM 1198 N N . PHE A 1 148 ? 12.882 -11.441 -26.114 1.00 95.62 148 PHE A N 1
ATOM 1199 C CA . PHE A 1 148 ? 13.486 -11.007 -27.368 1.00 95.62 148 PHE A CA 1
ATOM 1200 C C . PHE A 1 148 ? 14.527 -9.899 -27.154 1.00 95.62 148 PHE A C 1
ATOM 1202 O O . PHE A 1 148 ? 15.637 -9.992 -27.676 1.00 95.62 148 PHE A O 1
ATOM 1209 N N . ALA A 1 149 ? 14.213 -8.891 -26.335 1.00 91.62 149 ALA A N 1
ATOM 1210 C CA . ALA A 1 149 ? 15.145 -7.822 -25.986 1.00 91.62 149 ALA A CA 1
ATOM 1211 C C . ALA A 1 149 ? 16.387 -8.355 -25.253 1.00 91.62 149 ALA A C 1
ATOM 1213 O O . ALA A 1 149 ? 17.503 -7.958 -25.578 1.00 91.62 149 ALA A O 1
ATOM 1214 N N . ILE A 1 150 ? 16.216 -9.297 -24.318 1.00 92.94 150 ILE A N 1
ATOM 1215 C CA . ILE A 1 150 ? 17.335 -9.993 -23.662 1.00 92.94 150 ILE A CA 1
ATOM 1216 C C . ILE A 1 150 ? 18.183 -10.730 -24.704 1.00 92.94 150 ILE A C 1
ATOM 1218 O O . ILE A 1 150 ? 19.407 -10.618 -24.677 1.00 92.94 150 ILE A O 1
ATOM 1222 N N . GLY A 1 151 ? 17.548 -11.434 -25.645 1.00 94.25 151 GLY A N 1
ATOM 1223 C CA . GLY A 1 151 ? 18.234 -12.124 -26.737 1.00 94.25 151 GLY A CA 1
ATOM 1224 C C . GLY A 1 151 ? 19.108 -11.187 -27.575 1.00 94.25 151 GLY A C 1
ATOM 1225 O O . GLY A 1 151 ? 20.267 -11.507 -27.830 1.00 94.25 151 GLY A O 1
ATOM 1226 N N . ILE A 1 152 ? 18.593 -10.006 -27.936 1.00 93.06 152 ILE A N 1
ATOM 1227 C CA . ILE A 1 152 ? 19.365 -8.970 -28.642 1.00 93.06 152 ILE A CA 1
ATOM 1228 C C . ILE A 1 152 ? 20.534 -8.487 -27.779 1.00 93.06 152 ILE A C 1
ATOM 1230 O O . ILE A 1 152 ? 21.666 -8.453 -28.253 1.00 93.06 152 ILE A O 1
ATOM 1234 N N . THR A 1 153 ? 20.297 -8.150 -26.511 1.00 90.06 153 THR A N 1
ATOM 1235 C CA . THR A 1 153 ? 21.357 -7.660 -25.613 1.00 90.06 153 THR A CA 1
ATOM 1236 C C . THR A 1 153 ? 22.488 -8.675 -25.455 1.00 90.06 153 THR A C 1
ATOM 1238 O O . THR A 1 153 ? 23.656 -8.296 -25.447 1.00 90.06 153 THR A O 1
ATOM 1241 N N . VAL A 1 154 ? 22.165 -9.968 -25.369 1.00 92.94 154 VAL A N 1
ATOM 1242 C CA . VAL A 1 154 ? 23.169 -11.040 -25.308 1.00 92.94 154 VAL A CA 1
ATOM 1243 C C . VAL A 1 154 ? 23.904 -11.185 -26.643 1.00 92.94 154 VAL A C 1
ATOM 1245 O O . VAL A 1 154 ? 25.123 -11.342 -26.646 1.00 92.94 154 VAL A O 1
ATOM 1248 N N . ALA A 1 155 ? 23.199 -11.092 -27.774 1.00 93.62 155 ALA A N 1
ATOM 1249 C CA . ALA A 1 155 ? 23.810 -11.175 -29.101 1.00 93.62 155 ALA A CA 1
ATOM 1250 C C . ALA A 1 155 ? 24.794 -10.021 -29.379 1.00 93.62 155 ALA A C 1
ATOM 1252 O O . ALA A 1 155 ? 25.838 -10.243 -29.989 1.00 93.62 155 ALA A O 1
ATOM 1253 N N . TYR A 1 156 ? 24.497 -8.815 -28.885 1.00 91.38 156 TYR A N 1
ATOM 1254 C CA . TYR A 1 156 ? 25.293 -7.594 -29.086 1.00 91.38 156 TYR A CA 1
ATOM 1255 C C . TYR A 1 156 ? 26.009 -7.126 -27.808 1.00 91.38 156 TYR A C 1
ATOM 1257 O O . TYR A 1 156 ? 26.225 -5.932 -27.593 1.00 91.38 156 TYR A O 1
ATOM 1265 N N . TRP A 1 157 ? 26.408 -8.065 -26.946 1.00 86.62 157 TRP A N 1
ATOM 1266 C CA . TRP A 1 157 ? 26.940 -7.768 -25.611 1.00 86.62 157 TRP A CA 1
ATOM 1267 C C . TRP A 1 157 ? 28.130 -6.793 -25.606 1.00 86.62 157 TRP A C 1
ATOM 1269 O O . TRP A 1 157 ? 28.204 -5.886 -24.776 1.00 86.62 157 TRP A O 1
ATOM 1279 N N . ASN A 1 158 ? 29.055 -6.947 -26.557 1.00 87.69 158 ASN A N 1
ATOM 1280 C CA . ASN A 1 158 ? 30.248 -6.100 -26.643 1.00 87.69 158 ASN A CA 1
ATOM 1281 C C . ASN A 1 158 ? 29.908 -4.654 -27.033 1.00 87.69 158 ASN A C 1
ATOM 1283 O O . ASN A 1 158 ? 30.475 -3.716 -26.474 1.00 87.69 158 ASN A O 1
ATOM 1287 N N . GLU A 1 159 ? 28.966 -4.470 -27.958 1.00 84.69 159 GLU A N 1
ATOM 1288 C CA . GLU A 1 159 ? 28.497 -3.147 -28.383 1.00 84.69 159 GLU A CA 1
ATOM 1289 C C . GLU A 1 159 ? 27.756 -2.444 -27.240 1.00 84.69 159 GLU A C 1
ATOM 1291 O O . GLU A 1 159 ? 28.017 -1.276 -26.951 1.00 84.69 159 GLU A O 1
ATOM 1296 N N . PHE A 1 160 ? 26.929 -3.191 -26.504 1.00 83.50 160 PHE A N 1
ATOM 1297 C CA . PHE A 1 160 ? 26.228 -2.696 -25.321 1.00 83.50 160 PHE A CA 1
ATOM 1298 C C . PHE A 1 160 ? 27.187 -2.160 -24.243 1.00 83.50 160 PHE A C 1
ATOM 1300 O O . PHE A 1 160 ? 26.977 -1.069 -23.708 1.00 83.50 160 PHE A O 1
ATOM 1307 N N . LEU A 1 161 ? 28.276 -2.882 -23.946 1.00 82.69 161 LEU A N 1
ATOM 1308 C CA . LEU A 1 161 ? 29.291 -2.434 -22.982 1.00 82.69 161 LEU A CA 1
ATOM 1309 C C . LEU A 1 161 ? 30.008 -1.155 -23.439 1.00 82.69 161 LEU A C 1
ATOM 1311 O O . LEU A 1 161 ? 30.288 -0.271 -22.623 1.00 82.69 161 LEU A O 1
ATOM 1315 N N . MET A 1 162 ? 30.286 -1.034 -24.740 1.00 81.50 162 MET A N 1
ATOM 1316 C CA . MET A 1 162 ? 30.890 0.175 -25.301 1.00 81.50 162 MET A CA 1
ATOM 1317 C C . MET A 1 162 ? 29.948 1.378 -25.196 1.00 81.50 162 MET A C 1
ATOM 1319 O O . MET A 1 162 ? 30.399 2.471 -24.845 1.00 81.50 162 MET A O 1
ATOM 1323 N N . ASP A 1 163 ? 28.651 1.196 -25.427 1.00 80.12 163 ASP A N 1
ATOM 1324 C CA . ASP A 1 163 ? 27.668 2.270 -25.272 1.00 80.12 163 ASP A CA 1
ATOM 1325 C C . ASP A 1 163 ? 27.437 2.659 -23.805 1.00 80.12 163 ASP A C 1
ATOM 1327 O O . ASP A 1 163 ? 27.255 3.845 -23.515 1.00 80.12 163 ASP A O 1
ATOM 1331 N N . LEU A 1 164 ? 27.573 1.723 -22.858 1.00 76.62 164 LEU A N 1
ATOM 1332 C CA . LEU A 1 164 ? 27.553 2.032 -21.423 1.00 76.62 164 LEU A CA 1
ATOM 1333 C C . LEU A 1 164 ? 28.627 3.061 -21.044 1.00 76.62 164 LEU A C 1
ATOM 1335 O O . LEU A 1 164 ? 28.372 3.973 -20.257 1.00 76.62 164 LEU A O 1
ATOM 1339 N N . SER A 1 165 ? 29.816 2.970 -21.648 1.00 74.19 165 SER A N 1
ATOM 1340 C CA . SER A 1 165 ? 30.903 3.925 -21.396 1.00 74.19 165 SER A CA 1
ATOM 1341 C C . SER A 1 165 ? 30.541 5.365 -21.798 1.00 74.19 165 SER A C 1
ATOM 1343 O O . SER A 1 165 ? 31.033 6.324 -21.200 1.00 74.19 165 SER A O 1
ATOM 1345 N N . ARG A 1 166 ? 29.625 5.547 -22.762 1.00 72.12 166 ARG A N 1
ATOM 1346 C CA . ARG A 1 166 ? 29.150 6.871 -23.201 1.00 72.12 166 ARG A CA 1
ATOM 1347 C C . ARG A 1 166 ? 28.224 7.531 -22.180 1.00 72.12 166 ARG A C 1
ATOM 1349 O O . ARG A 1 166 ? 28.151 8.760 -22.161 1.00 72.12 166 ARG A O 1
ATOM 1356 N N . LEU A 1 167 ? 27.577 6.747 -21.314 1.00 69.62 167 LEU A N 1
ATOM 1357 C CA . LEU A 1 167 ? 26.715 7.241 -20.236 1.00 69.62 167 LEU A CA 1
ATOM 1358 C C . LEU A 1 167 ? 27.507 7.909 -19.098 1.00 69.62 167 LEU A C 1
ATOM 1360 O O . LEU A 1 167 ? 26.950 8.742 -18.391 1.00 69.62 167 LEU A O 1
ATOM 1364 N N . TYR A 1 168 ? 28.813 7.638 -18.967 1.00 70.25 168 TYR A N 1
ATOM 1365 C CA . TYR A 1 168 ? 29.692 8.277 -17.970 1.00 70.25 168 TYR A CA 1
ATOM 1366 C C . TYR A 1 168 ? 30.054 9.738 -18.290 1.00 70.25 168 TYR A C 1
ATOM 1368 O O . TYR A 1 168 ? 30.795 10.385 -17.547 1.00 70.25 168 TYR A O 1
ATOM 1376 N N . ARG A 1 169 ? 29.539 10.300 -19.389 1.00 80.12 169 ARG A N 1
ATOM 1377 C CA . ARG A 1 169 ? 29.707 11.724 -19.694 1.00 80.12 169 ARG A CA 1
ATOM 1378 C C . ARG A 1 169 ? 28.866 12.561 -18.728 1.00 80.12 169 ARG A C 1
ATOM 1380 O O . ARG A 1 169 ? 27.657 12.380 -18.639 1.00 80.12 169 ARG A O 1
ATOM 1387 N N . LEU A 1 170 ? 29.484 13.555 -18.089 1.00 75.44 170 LEU A N 1
ATOM 1388 C CA . LEU A 1 170 ? 28.810 14.503 -17.184 1.00 75.44 170 LEU A CA 1
ATOM 1389 C C . LEU A 1 170 ? 27.589 15.194 -17.820 1.00 75.44 170 LEU A C 1
ATOM 1391 O O . LEU A 1 170 ? 26.614 15.481 -17.132 1.00 75.44 170 LEU A O 1
ATOM 1395 N N . SER A 1 171 ? 27.600 15.407 -19.140 1.00 80.25 171 SER A N 1
ATOM 1396 C CA . SER A 1 171 ? 26.468 15.975 -19.884 1.00 80.25 171 SER A CA 1
ATOM 1397 C C . SER A 1 171 ? 25.251 15.047 -19.986 1.00 80.25 171 SER A C 1
ATOM 1399 O O . SER A 1 171 ? 24.145 15.529 -20.214 1.00 80.25 171 SER A O 1
ATOM 1401 N N . ALA A 1 172 ? 25.429 13.734 -19.817 1.00 80.31 172 ALA A N 1
ATOM 1402 C CA . ALA A 1 172 ? 24.350 12.749 -19.859 1.00 80.31 172 ALA A CA 1
ATOM 1403 C C . ALA A 1 172 ? 23.636 12.597 -18.505 1.00 80.31 172 ALA A C 1
ATOM 1405 O O . ALA A 1 172 ? 22.516 12.093 -18.464 1.00 80.31 172 ALA A O 1
ATOM 1406 N N . VAL A 1 173 ? 24.241 13.075 -17.409 1.00 83.19 173 VAL A N 1
ATOM 1407 C CA . VAL A 1 173 ? 23.715 12.928 -16.041 1.00 83.19 173 VAL A CA 1
ATOM 1408 C C . VAL A 1 173 ? 22.304 13.514 -15.874 1.00 83.19 173 VAL A C 1
ATOM 1410 O O . VAL A 1 173 ? 21.451 12.802 -15.343 1.00 83.19 173 VAL A O 1
ATOM 1413 N N . PRO A 1 174 ? 21.980 14.738 -16.350 1.00 86.19 174 PRO A N 1
ATOM 1414 C CA . PRO A 1 174 ? 20.629 15.283 -16.191 1.00 86.19 174 PRO A CA 1
ATOM 1415 C C . PRO A 1 174 ? 19.571 14.473 -16.948 1.00 86.19 174 PRO A C 1
ATOM 1417 O O . PRO A 1 174 ? 18.481 14.237 -16.431 1.00 86.19 174 PRO A O 1
ATOM 1420 N N . VAL A 1 175 ? 19.907 14.012 -18.158 1.00 85.88 175 VAL A N 1
ATOM 1421 C CA . VAL A 1 175 ? 19.013 13.198 -18.994 1.00 85.88 175 VAL A CA 1
ATOM 1422 C C . VAL A 1 175 ? 18.789 11.833 -18.352 1.00 85.88 175 VAL A C 1
ATOM 1424 O O . VAL A 1 175 ? 17.650 11.395 -18.223 1.00 85.88 175 VAL A O 1
ATOM 1427 N N . PHE A 1 176 ? 19.860 11.189 -17.888 1.00 83.56 176 PHE A N 1
ATOM 1428 C CA . PHE A 1 176 ? 19.785 9.919 -17.176 1.00 83.56 176 PHE A CA 1
ATOM 1429 C C . PHE A 1 176 ? 18.920 10.033 -15.917 1.00 83.56 176 PHE A C 1
ATOM 1431 O O . PHE A 1 176 ? 18.001 9.241 -15.731 1.00 83.56 176 PHE A O 1
ATOM 1438 N N . MET A 1 177 ? 19.143 11.061 -15.095 1.00 83.44 177 MET A N 1
ATOM 1439 C CA . MET A 1 177 ? 18.360 11.301 -13.883 1.00 83.44 177 MET A CA 1
ATOM 1440 C C . MET A 1 177 ? 16.876 11.549 -14.192 1.00 83.44 177 MET A C 1
ATOM 1442 O O . MET A 1 177 ? 16.011 11.020 -13.497 1.00 83.44 177 MET A O 1
ATOM 1446 N N . MET A 1 178 ? 16.569 12.297 -15.257 1.00 86.62 178 MET A N 1
ATOM 1447 C CA . MET A 1 178 ? 15.194 12.512 -15.713 1.00 86.62 178 MET A CA 1
ATOM 1448 C C . MET A 1 178 ? 14.526 11.204 -16.154 1.00 86.62 178 MET A C 1
ATOM 1450 O O . MET A 1 178 ? 13.386 10.946 -15.773 1.00 86.62 178 MET A O 1
ATOM 1454 N N . ILE A 1 179 ? 15.226 10.365 -16.924 1.00 86.56 179 ILE A N 1
ATOM 1455 C CA . ILE A 1 179 ? 14.708 9.065 -17.372 1.00 86.56 179 ILE A CA 1
ATOM 1456 C C . ILE A 1 179 ? 14.468 8.147 -16.174 1.00 86.56 179 ILE A C 1
ATOM 1458 O O . ILE A 1 179 ? 13.381 7.591 -16.055 1.00 86.56 179 ILE A O 1
ATOM 1462 N N . VAL A 1 180 ? 15.441 8.023 -15.266 1.00 84.56 180 VAL A N 1
ATOM 1463 C CA . VAL A 1 180 ? 15.301 7.209 -14.050 1.00 84.56 180 VAL A CA 1
ATOM 1464 C C . VAL A 1 180 ? 14.110 7.687 -13.226 1.00 84.56 180 VAL A C 1
ATOM 1466 O O . VAL A 1 180 ? 13.273 6.873 -12.848 1.00 84.56 180 VAL A O 1
ATOM 1469 N N . PHE A 1 181 ? 13.973 8.997 -13.012 1.00 83.31 181 PHE A N 1
ATOM 1470 C CA . PHE A 1 181 ? 12.828 9.555 -12.297 1.00 83.31 181 PHE A CA 1
ATOM 1471 C C . PHE A 1 181 ? 11.495 9.201 -12.971 1.00 83.31 181 PHE A C 1
ATOM 1473 O O . PHE A 1 181 ? 10.570 8.762 -12.293 1.00 83.31 181 PHE A O 1
ATOM 1480 N N . LEU A 1 182 ? 11.396 9.343 -14.297 1.00 82.44 182 LEU A N 1
ATOM 1481 C CA . LEU A 1 182 ? 10.186 8.999 -15.048 1.00 82.44 182 LEU A CA 1
ATOM 1482 C C . LEU A 1 182 ? 9.857 7.505 -14.973 1.00 82.44 182 LEU A C 1
ATOM 1484 O O . LEU A 1 182 ? 8.696 7.151 -14.783 1.00 82.44 182 LEU A O 1
ATOM 1488 N N . VAL A 1 183 ? 10.861 6.635 -15.098 1.00 84.00 183 VAL A N 1
ATOM 1489 C CA . VAL A 1 183 ? 10.688 5.178 -15.017 1.00 84.00 183 VAL A CA 1
ATOM 1490 C C . VAL A 1 183 ? 10.239 4.768 -13.618 1.00 84.00 183 VAL A C 1
ATOM 1492 O O . VAL A 1 183 ? 9.269 4.026 -13.493 1.00 84.00 183 VAL A O 1
ATOM 1495 N N . VAL A 1 184 ? 10.883 5.286 -12.569 1.00 78.69 184 VAL A N 1
ATOM 1496 C CA . VAL A 1 184 ? 10.498 5.008 -11.178 1.00 78.69 184 VAL A CA 1
ATOM 1497 C C . VAL A 1 184 ? 9.092 5.537 -10.902 1.00 78.69 184 VAL A C 1
ATOM 1499 O O . VAL A 1 184 ? 8.257 4.803 -10.389 1.00 78.69 184 VAL A O 1
ATOM 1502 N N . ALA A 1 185 ? 8.774 6.766 -11.318 1.00 74.56 185 ALA A N 1
ATOM 1503 C CA . ALA A 1 185 ? 7.430 7.316 -11.165 1.00 74.56 185 ALA A CA 1
ATOM 1504 C C . ALA A 1 185 ? 6.370 6.464 -11.890 1.00 74.56 185 ALA A C 1
ATOM 1506 O O . ALA A 1 185 ? 5.299 6.209 -11.337 1.00 74.56 185 ALA A O 1
ATOM 1507 N N . ALA A 1 186 ? 6.665 5.987 -13.104 1.00 77.00 186 ALA A N 1
ATOM 1508 C CA . ALA A 1 186 ? 5.782 5.092 -13.848 1.00 77.00 186 ALA A CA 1
ATOM 1509 C C . ALA A 1 186 ? 5.627 3.723 -13.161 1.00 77.00 186 ALA A C 1
ATOM 1511 O O . ALA A 1 186 ? 4.524 3.178 -13.138 1.00 77.00 186 ALA A O 1
ATOM 1512 N N . HIS A 1 187 ? 6.698 3.191 -12.568 1.00 77.62 187 HIS A N 1
ATOM 1513 C CA . HIS A 1 187 ? 6.689 1.934 -11.819 1.00 77.62 187 HIS A CA 1
ATOM 1514 C C . HIS A 1 187 ? 5.815 2.021 -10.561 1.00 77.62 187 HIS A C 1
ATOM 1516 O O . HIS A 1 187 ? 4.937 1.184 -10.358 1.00 77.62 187 HIS A O 1
ATOM 1522 N N . GLU A 1 188 ? 5.966 3.089 -9.778 1.00 69.94 188 GLU A N 1
ATOM 1523 C CA . GLU A 1 188 ? 5.110 3.356 -8.616 1.00 69.94 188 GLU A CA 1
ATOM 1524 C C . GLU A 1 188 ? 3.637 3.518 -9.030 1.00 69.94 188 GLU A C 1
ATOM 1526 O O . GLU A 1 188 ? 2.728 2.979 -8.391 1.00 69.94 188 GLU A O 1
ATOM 1531 N N . CYS A 1 189 ? 3.379 4.188 -10.161 1.00 70.19 189 CYS A N 1
ATOM 1532 C CA . CYS A 1 189 ? 2.032 4.262 -10.732 1.00 70.19 189 CYS A CA 1
ATOM 1533 C C . CYS A 1 189 ? 1.482 2.877 -11.110 1.00 70.19 189 CYS A C 1
ATOM 1535 O O . CYS A 1 189 ? 0.298 2.613 -10.897 1.00 70.19 189 CYS A O 1
ATOM 1537 N N . ALA A 1 190 ? 2.320 1.990 -11.654 1.00 71.94 190 ALA A N 1
ATOM 1538 C CA . ALA A 1 190 ? 1.929 0.633 -12.025 1.00 71.94 190 ALA A CA 1
ATOM 1539 C C . ALA A 1 190 ? 1.583 -0.223 -10.795 1.00 71.94 190 ALA A C 1
ATOM 1541 O O . ALA A 1 190 ? 0.584 -0.949 -10.821 1.00 71.94 190 ALA A O 1
ATOM 1542 N N . HIS A 1 191 ? 2.333 -0.092 -9.696 1.00 71.69 191 HIS A N 1
ATOM 1543 C CA . HIS A 1 191 ? 1.975 -0.706 -8.414 1.00 71.69 191 HIS A CA 1
ATOM 1544 C C . HIS A 1 191 ? 0.629 -0.192 -7.898 1.00 71.69 191 HIS A C 1
ATOM 1546 O O . HIS A 1 191 ? -0.246 -0.996 -7.569 1.00 71.69 191 HIS A O 1
ATOM 1552 N N . GLY A 1 192 ? 0.421 1.130 -7.904 1.00 67.50 192 GLY A N 1
ATOM 1553 C CA . GLY A 1 192 ? -0.843 1.745 -7.491 1.00 67.50 192 GLY A CA 1
ATOM 1554 C C . GLY A 1 192 ? -2.046 1.242 -8.297 1.00 67.50 192 GLY A C 1
ATOM 1555 O O . GLY A 1 192 ? -3.078 0.878 -7.728 1.00 67.50 192 GLY A O 1
ATOM 1556 N N . LEU A 1 193 ? -1.891 1.149 -9.620 1.00 70.38 193 LEU A N 1
ATOM 1557 C CA . LEU A 1 193 ? -2.918 0.639 -10.528 1.00 70.38 193 LEU A CA 1
ATOM 1558 C C . LEU A 1 193 ? -3.216 -0.849 -10.301 1.00 70.38 193 LEU A C 1
ATOM 1560 O O . LEU A 1 193 ? -4.381 -1.242 -10.287 1.00 70.38 193 LEU A O 1
ATOM 1564 N N . THR A 1 194 ? -2.179 -1.664 -10.099 1.00 70.81 194 THR A N 1
ATOM 1565 C CA . THR A 1 194 ? -2.322 -3.102 -9.832 1.00 70.81 194 THR A CA 1
ATOM 1566 C C . THR A 1 194 ? -3.087 -3.329 -8.533 1.00 70.81 194 THR A C 1
ATOM 1568 O O . THR A 1 194 ? -4.081 -4.053 -8.525 1.00 70.81 194 THR A O 1
ATOM 1571 N N . CYS A 1 195 ? -2.711 -2.638 -7.454 1.00 67.44 195 CYS A N 1
ATOM 1572 C CA . CYS A 1 195 ? -3.438 -2.689 -6.187 1.00 67.44 195 CYS A CA 1
ATOM 1573 C C . CYS A 1 195 ? -4.913 -2.305 -6.360 1.00 67.44 195 CYS A C 1
ATOM 1575 O O . CYS A 1 195 ? -5.780 -3.002 -5.840 1.00 67.44 195 CYS A O 1
ATOM 1577 N N . ARG A 1 196 ? -5.216 -1.254 -7.138 1.00 67.88 196 ARG A N 1
ATOM 1578 C CA . ARG A 1 196 ? -6.602 -0.840 -7.407 1.00 67.88 196 ARG A CA 1
ATOM 1579 C C . ARG A 1 196 ? -7.389 -1.878 -8.208 1.00 67.88 196 ARG A C 1
ATOM 1581 O O . ARG A 1 196 ? -8.564 -2.085 -7.919 1.00 67.88 196 ARG A O 1
ATOM 1588 N N . HIS A 1 197 ? -6.759 -2.535 -9.183 1.00 66.94 197 HIS A N 1
ATOM 1589 C CA . HIS A 1 197 ? -7.383 -3.603 -9.968 1.00 66.94 197 HIS A CA 1
ATOM 1590 C C . HIS A 1 197 ? -7.776 -4.805 -9.095 1.00 66.94 197 HIS A C 1
ATOM 1592 O O . HIS A 1 197 ? -8.864 -5.349 -9.253 1.00 66.94 197 HIS A O 1
ATOM 1598 N N . PHE A 1 198 ? -6.947 -5.160 -8.109 1.00 67.19 198 PHE A N 1
ATOM 1599 C CA . PHE A 1 198 ? -7.236 -6.214 -7.129 1.00 67.19 198 PHE A CA 1
ATOM 1600 C C . PHE A 1 198 ? -8.098 -5.740 -5.936 1.00 67.19 198 PHE A C 1
ATOM 1602 O O . PHE A 1 198 ? -8.055 -6.343 -4.866 1.00 67.19 198 PHE A O 1
ATOM 1609 N N . ASN A 1 199 ? -8.895 -4.674 -6.101 1.00 61.78 199 ASN A N 1
ATOM 1610 C CA . ASN A 1 199 ? -9.763 -4.076 -5.070 1.00 61.78 199 ASN A CA 1
ATOM 1611 C C . ASN A 1 199 ? -9.041 -3.545 -3.814 1.00 61.78 199 ASN A C 1
ATOM 1613 O O . ASN A 1 199 ? -9.671 -3.303 -2.785 1.00 61.78 199 ASN A O 1
ATOM 1617 N N . GLY A 1 200 ? -7.732 -3.314 -3.886 1.00 53.94 200 GLY A N 1
ATOM 1618 C CA . GLY A 1 200 ? -6.985 -2.595 -2.860 1.00 53.94 200 GLY A CA 1
ATOM 1619 C C . GLY A 1 200 ? -7.249 -1.088 -2.928 1.00 53.94 200 GLY A C 1
ATOM 1620 O O . GLY A 1 200 ? -7.362 -0.497 -4.005 1.00 53.94 200 GLY A O 1
ATOM 1621 N N . GLU A 1 201 ? -7.329 -0.432 -1.772 1.00 53.81 201 GLU A N 1
ATOM 1622 C CA . GLU A 1 201 ? -7.478 1.023 -1.704 1.00 53.81 201 GLU A CA 1
ATOM 1623 C C . GLU A 1 201 ? -6.127 1.709 -1.440 1.00 53.81 201 GLU A C 1
ATOM 1625 O O . GLU A 1 201 ? -5.662 1.790 -0.300 1.00 53.81 201 GLU A O 1
ATOM 1630 N N . VAL A 1 202 ? -5.501 2.250 -2.489 1.00 53.56 202 VAL A N 1
ATOM 1631 C CA . VAL A 1 202 ? -4.261 3.037 -2.378 1.00 53.56 202 VAL A CA 1
ATOM 1632 C C . VAL A 1 202 ? -4.618 4.492 -2.085 1.00 53.56 202 VAL A C 1
ATOM 1634 O O . VAL A 1 202 ? -4.959 5.246 -2.988 1.00 53.56 202 VAL A O 1
ATOM 1637 N N . HIS A 1 203 ? -4.552 4.887 -0.814 1.00 50.28 203 HIS A N 1
ATOM 1638 C CA . HIS A 1 203 ? -4.832 6.269 -0.398 1.00 50.28 203 HIS A CA 1
ATOM 1639 C C . HIS A 1 203 ? -3.597 7.178 -0.493 1.00 50.28 203 HIS A C 1
ATOM 1641 O O . HIS A 1 203 ? -3.721 8.398 -0.389 1.00 50.28 203 HIS A O 1
ATOM 1647 N N . GLU A 1 204 ? -2.404 6.593 -0.656 1.00 50.91 204 GLU A N 1
ATOM 1648 C CA . GLU A 1 204 ? -1.121 7.296 -0.684 1.00 50.91 204 GLU A CA 1
ATOM 1649 C C . GLU A 1 204 ? -0.184 6.611 -1.698 1.00 50.91 204 GLU A C 1
ATOM 1651 O O . GLU A 1 204 ? -0.003 5.397 -1.641 1.00 50.91 204 GLU A O 1
ATOM 1656 N N . ILE A 1 205 ? 0.415 7.377 -2.619 1.00 47.69 205 ILE A N 1
ATOM 1657 C CA . ILE A 1 205 ? 1.609 6.950 -3.368 1.00 47.69 205 ILE A CA 1
ATOM 1658 C C . ILE A 1 205 ? 2.805 7.567 -2.650 1.00 47.69 205 ILE A C 1
ATOM 1660 O O . ILE A 1 205 ? 2.869 8.786 -2.485 1.00 47.69 205 ILE A O 1
ATOM 1664 N N . GLY A 1 206 ? 3.742 6.736 -2.210 1.00 46.28 206 GLY A N 1
ATOM 1665 C CA . GLY A 1 206 ? 5.033 7.177 -1.696 1.00 46.28 206 GLY A CA 1
ATOM 1666 C C . GLY A 1 206 ? 6.138 6.739 -2.646 1.00 46.28 206 GLY A C 1
ATOM 1667 O O . GLY A 1 206 ? 6.043 5.670 -3.229 1.00 46.28 206 GLY A O 1
ATOM 1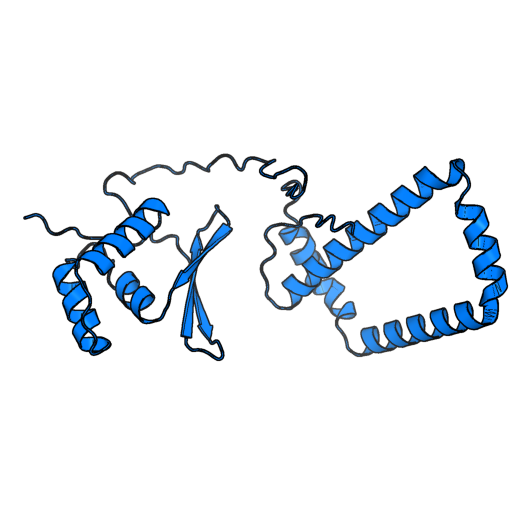668 N N . PHE A 1 207 ? 7.191 7.541 -2.780 1.00 44.44 207 PHE A N 1
ATOM 1669 C CA . PHE A 1 207 ? 8.453 7.038 -3.313 1.00 44.44 207 PHE A CA 1
ATOM 1670 C C . PHE A 1 207 ? 9.161 6.306 -2.178 1.00 44.44 207 PHE A C 1
ATOM 1672 O O . PHE A 1 207 ? 9.576 6.942 -1.204 1.00 44.44 207 PHE A O 1
ATOM 1679 N N . MET A 1 208 ? 9.297 4.985 -2.279 1.00 41.50 208 MET A N 1
ATOM 1680 C CA . MET A 1 208 ? 10.195 4.261 -1.389 1.00 41.50 208 MET A CA 1
ATOM 1681 C C . MET A 1 208 ? 11.590 4.280 -2.022 1.00 41.50 208 MET A C 1
ATOM 1683 O O . MET A 1 208 ? 11.951 3.406 -2.800 1.00 41.50 208 MET A O 1
ATOM 1687 N N . LEU A 1 209 ? 12.379 5.313 -1.713 1.00 36.28 209 LEU A N 1
ATOM 1688 C CA . LEU A 1 209 ? 13.807 5.354 -2.044 1.00 36.28 209 LEU A CA 1
ATOM 1689 C C . LEU A 1 209 ? 14.558 4.338 -1.162 1.00 36.28 209 LEU A C 1
ATOM 1691 O O . LEU A 1 209 ? 15.281 4.718 -0.245 1.00 36.28 209 LEU A O 1
ATOM 1695 N N . ILE A 1 210 ? 14.370 3.037 -1.407 1.00 31.20 210 ILE A N 1
ATOM 1696 C CA . ILE A 1 210 ? 15.347 2.033 -0.977 1.00 31.20 210 ILE A CA 1
ATOM 1697 C C . ILE A 1 210 ? 16.499 2.131 -1.971 1.00 31.20 210 ILE A C 1
ATOM 1699 O O . ILE A 1 210 ? 16.460 1.563 -3.060 1.00 31.20 210 ILE A O 1
ATOM 1703 N N . TYR A 1 211 ? 17.504 2.911 -1.599 1.00 25.77 211 TYR A N 1
ATOM 1704 C CA . TYR A 1 211 ? 18.841 2.789 -2.155 1.00 25.77 211 TYR A CA 1
ATOM 1705 C C . TYR A 1 211 ? 19.623 1.902 -1.179 1.00 25.77 211 TYR A C 1
ATOM 1707 O O . TYR A 1 211 ? 19.658 2.215 0.013 1.00 25.77 211 TYR A O 1
ATOM 1715 N N . PHE A 1 212 ? 20.141 0.768 -1.656 1.00 29.14 212 PHE A N 1
ATOM 1716 C CA . PHE A 1 212 ? 21.069 -0.068 -0.888 1.00 29.14 212 PHE A CA 1
ATOM 1717 C C . PHE A 1 212 ? 22.431 0.617 -0.761 1.00 29.14 212 PHE A C 1
ATOM 1719 O O . PHE A 1 212 ? 22.862 1.250 -1.753 1.00 29.14 212 PHE A O 1
#

Nearest PDB structures (foldseek):
  7ne5-assembly1_A  TM=7.553E-01  e=5.836E+00  Serratia proteamaculans
  7ywp-assembly1_A  TM=7.083E-01  e=5.177E+00  Serratia proteamaculans
  7ne4-assembly1_A  TM=7.361E-01  e=8.872E+00  Serratia proteamaculans
  7zjz-assembly1_A  TM=7.020E-01  e=7.414E+00  Serratia proteamaculans

Radius of gyration: 26.07 Å; Cα contacts (8 Å, |Δi|>4): 175; chains: 1; bounding box: 56×40×70 Å

Solvent-accessible surface area (backbone atoms only — not comparable to full-atom values): 12718 Å² total; per-residue (Å²): 129,86,69,62,44,52,19,53,45,86,76,54,46,79,45,83,44,83,47,101,91,45,63,34,35,39,40,38,42,78,91,78,74,49,76,45,81,29,50,61,68,56,44,56,56,54,74,52,28,72,47,75,47,38,56,72,58,53,48,53,55,47,27,70,71,67,77,42,91,74,54,68,67,59,54,52,51,51,51,51,54,37,51,78,66,67,47,45,59,53,101,76,66,77,83,71,87,65,74,68,79,75,63,65,74,63,52,60,94,91,43,56,42,52,74,80,63,76,54,51,68,56,41,66,67,41,46,80,71,48,49,61,67,74,34,70,70,44,48,54,50,51,51,51,51,51,53,48,52,50,51,50,50,63,74,43,43,72,60,54,56,57,54,53,62,61,58,74,39,78,85,41,45,65,59,50,50,50,50,53,50,51,52,51,53,51,48,54,49,49,52,50,46,51,40,42,74,74,74,39,84,61,83,70,68,58,71,80,81,80,74,132

Foldseek 3Di:
DDFDQWAFDPQWDKDWDQDPVGIKIWIADPLPRDIDIDDPLRVQLNVRSHSPDGPVNSQVVSCVVVVDHDDPVNSVVSVVVCVVVVRTDDPPPPDDPPSPPPPCADDDPQWGFRLPDQCQVVLVVCLVVCVVCVDPVNVVVVVVVVVVVVVVCVVCVVVVVVVVVVCPDPVNVVVVVVVVVVVQVVVLVVVVNVCVNVVHDDRTRTRNPPDD